Protein AF-A0A0S7X5Y7-F1 (afdb_monomer_lite)

Foldseek 3Di:
DVVVVLVVLLLLVCVVPPDPVPPVPDPPDDVVVVVVVVVSVVVSVVVLVPDDPVSVVVSVVVNVVLVPDDPVVNVVVVVVVVVLVPDDPVVNVVVVVVVVVLVPDDPVVNVVVVVVVVVLVPDDPVVSVVVVVLVVLLCVLCVVLVVCLVVDDPPDPVNVVSVVVSVLLSVLSVPDDPVVSVVLVPDDSVVSVVVSVVSSVVDVVVPPDPVDDPDPDDPDDDDDDDDDDDDDDDDDDDDDDDDDDDDDDDDDDDDD

Secondary structure (DSSP, 8-state):
-HHHHHHHHHHHHHTTSS--------SSS-HHHHHHHHHHHHHHHHHHHTS-HHHHHHHHHHHHHHHTS-HHHHHHHHHHHHHHHHS-HHHHHHHHHHHHHHHHS-HHHHHHHHHHHHHHHHS-HHHHHHHHHHHHHHHHHTHHHHHHGGGSPTT-HHHHHHHHHHHHHHHHHHHS-HHHHHHHHHS-HHHHHHHHHHHHHHHHHT-S-TT-------S---PPPPP-----PPP-PPPPPP--------------

pLDDT: mean 73.69, std 23.03, range [30.72, 96.81]

Structure (mmCIF, N/CA/C/O backbone):
data_AF-A0A0S7X5Y7-F1
#
_entry.id   AF-A0A0S7X5Y7-F1
#
loop_
_atom_site.group_PDB
_atom_site.id
_atom_site.type_symbol
_atom_site.label_atom_id
_atom_site.label_alt_id
_atom_site.label_comp_id
_atom_site.label_asym_id
_atom_site.label_entity_id
_atom_site.label_seq_id
_atom_site.pdbx_PDB_ins_code
_atom_site.Cartn_x
_atom_site.Cartn_y
_atom_site.Cartn_z
_atom_site.occupancy
_atom_site.B_iso_or_equiv
_atom_site.auth_seq_id
_atom_site.auth_comp_id
_atom_site.auth_asym_id
_atom_site.auth_atom_id
_atom_site.pdbx_PDB_model_num
ATOM 1 N N . MET A 1 1 ? 16.524 2.322 -7.427 1.00 39.03 1 MET A N 1
ATOM 2 C CA . MET A 1 1 ? 16.778 3.127 -8.652 1.00 39.03 1 MET A CA 1
ATOM 3 C C . MET A 1 1 ? 17.439 2.341 -9.793 1.00 39.03 1 MET A C 1
ATOM 5 O O . MET A 1 1 ? 17.095 2.590 -10.942 1.00 39.03 1 MET A O 1
ATOM 9 N N . ARG A 1 2 ? 18.296 1.348 -9.504 1.00 37.34 2 ARG A N 1
ATOM 10 C CA . ARG A 1 2 ? 19.067 0.566 -10.495 1.00 37.34 2 ARG A CA 1
ATOM 11 C C . ARG A 1 2 ? 18.218 -0.117 -11.589 1.00 37.34 2 ARG A C 1
ATOM 13 O O . ARG A 1 2 ? 18.548 -0.020 -12.763 1.00 37.34 2 ARG A O 1
ATOM 20 N N . ASP A 1 3 ? 17.050 -0.673 -11.254 1.00 39.47 3 ASP A N 1
ATOM 21 C CA . ASP A 1 3 ? 16.179 -1.321 -12.255 1.00 39.47 3 ASP A CA 1
ATOM 22 C C . ASP A 1 3 ? 15.454 -0.379 -13.217 1.00 39.47 3 ASP A C 1
ATOM 24 O O . ASP A 1 3 ? 15.104 -0.793 -14.321 1.00 39.47 3 ASP A O 1
ATOM 28 N N . LEU A 1 4 ? 15.187 0.867 -12.806 1.00 41.12 4 LEU A N 1
ATOM 29 C CA . LEU A 1 4 ? 14.531 1.842 -13.679 1.00 41.12 4 LEU A CA 1
ATOM 30 C C . LEU A 1 4 ? 15.526 2.383 -14.708 1.00 41.12 4 LEU A C 1
ATOM 32 O O . LEU A 1 4 ? 15.164 2.494 -15.870 1.00 41.12 4 LEU A O 1
ATOM 36 N N . VAL A 1 5 ? 16.776 2.616 -14.291 1.00 41.78 5 VAL A N 1
ATOM 37 C CA . VAL A 1 5 ? 17.886 2.996 -15.178 1.00 41.78 5 VAL A CA 1
ATOM 38 C C . VAL A 1 5 ? 18.144 1.897 -16.211 1.00 41.78 5 VAL A C 1
ATOM 40 O O . VAL A 1 5 ? 18.256 2.189 -17.398 1.00 41.78 5 VAL A O 1
ATOM 43 N N . LEU A 1 6 ? 18.122 0.625 -15.795 1.00 44.94 6 LEU A N 1
ATOM 44 C CA . LEU A 1 6 ? 18.256 -0.514 -16.709 1.00 44.94 6 LEU A CA 1
ATOM 45 C C . LEU A 1 6 ? 17.044 -0.685 -17.637 1.00 44.94 6 LEU A C 1
ATOM 47 O O . LEU A 1 6 ? 17.219 -1.057 -18.788 1.00 44.94 6 LEU A O 1
ATOM 51 N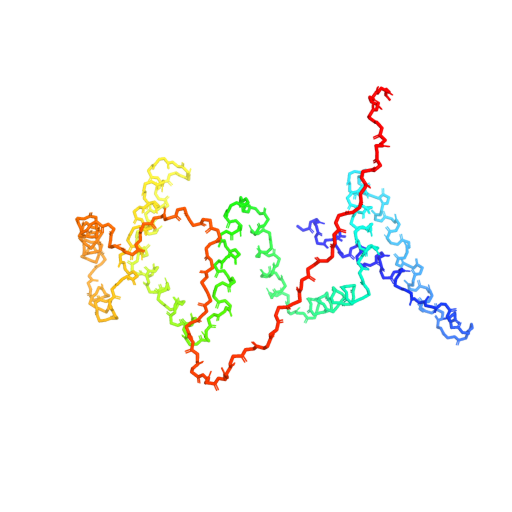 N . ALA A 1 7 ? 15.819 -0.393 -17.187 1.00 44.06 7 ALA A N 1
ATOM 52 C CA . ALA A 1 7 ? 14.633 -0.416 -18.050 1.00 44.06 7 ALA A CA 1
ATOM 53 C C . ALA A 1 7 ? 14.614 0.753 -19.052 1.00 44.06 7 ALA A C 1
ATOM 55 O O . ALA A 1 7 ? 14.208 0.569 -20.196 1.00 44.06 7 ALA A O 1
ATOM 56 N N . THR A 1 8 ? 15.089 1.941 -18.661 1.00 49.78 8 THR A N 1
ATOM 57 C CA . THR A 1 8 ? 15.266 3.068 -19.585 1.00 49.78 8 THR A CA 1
ATOM 58 C C . THR A 1 8 ? 16.416 2.843 -20.554 1.00 49.78 8 THR A C 1
ATOM 60 O O . THR A 1 8 ? 16.272 3.192 -21.717 1.00 49.78 8 THR A O 1
ATOM 63 N N . ALA A 1 9 ? 17.516 2.227 -20.113 1.00 49.47 9 ALA A N 1
ATOM 64 C CA . ALA A 1 9 ? 18.617 1.836 -20.985 1.00 49.47 9 ALA A CA 1
ATOM 65 C C . ALA A 1 9 ? 18.153 0.771 -21.983 1.00 49.47 9 ALA A C 1
ATOM 67 O O . ALA A 1 9 ? 18.387 0.931 -23.169 1.00 49.47 9 ALA A O 1
ATOM 68 N N . LEU A 1 10 ? 17.392 -0.238 -21.542 1.00 54.31 10 LEU A N 1
ATOM 69 C CA . LEU A 1 10 ? 16.816 -1.250 -22.425 1.00 54.31 10 LEU A CA 1
ATOM 70 C C . LEU A 1 10 ? 15.875 -0.625 -23.462 1.00 54.31 10 LEU A C 1
ATOM 72 O O . LEU A 1 10 ? 16.040 -0.889 -24.637 1.00 54.31 10 LEU A O 1
ATOM 76 N N . ILE A 1 11 ? 14.934 0.244 -23.068 1.00 56.28 11 ILE A N 1
ATOM 77 C CA . ILE A 1 11 ? 14.028 0.913 -24.022 1.00 56.28 11 ILE A CA 1
ATOM 78 C C . ILE A 1 11 ? 14.814 1.817 -24.984 1.00 56.28 11 ILE A C 1
ATOM 80 O O . ILE A 1 11 ? 14.525 1.812 -26.173 1.00 56.28 11 ILE A O 1
ATOM 84 N N . SER A 1 12 ? 15.823 2.554 -24.514 1.00 54.62 12 SER A N 1
ATOM 85 C CA . SER A 1 12 ? 16.682 3.376 -25.380 1.00 54.62 12 SER A CA 1
ATOM 86 C C . SER A 1 12 ? 17.538 2.539 -26.341 1.00 54.62 12 SER A C 1
ATOM 88 O O . SER A 1 12 ? 17.703 2.933 -27.489 1.00 54.62 12 SER A O 1
ATOM 90 N N . ILE A 1 13 ? 18.038 1.381 -25.899 1.00 55.19 13 ILE A N 1
ATOM 91 C CA . ILE A 1 13 ? 18.786 0.408 -26.713 1.00 55.19 13 ILE A CA 1
ATOM 92 C C . ILE A 1 13 ? 17.848 -0.319 -27.697 1.00 55.19 13 ILE A C 1
ATOM 94 O O . ILE A 1 13 ? 18.236 -0.611 -28.817 1.00 55.19 13 ILE A O 1
ATOM 98 N N . LEU A 1 14 ? 16.589 -0.558 -27.326 1.00 55.53 14 LEU A N 1
ATOM 99 C CA . LEU A 1 14 ? 15.575 -1.255 -28.129 1.00 55.53 14 LEU A CA 1
ATOM 100 C C . LEU A 1 14 ? 14.815 -0.362 -29.115 1.00 55.53 14 LEU A C 1
ATOM 102 O O . LEU A 1 14 ? 14.180 -0.863 -30.041 1.00 55.53 14 LEU A O 1
ATOM 106 N N . MET A 1 15 ? 14.849 0.960 -28.936 1.00 52.25 15 MET A N 1
ATOM 107 C CA . MET A 1 15 ? 14.370 1.906 -29.949 1.00 52.25 15 MET A CA 1
ATOM 108 C C . MET A 1 15 ? 15.279 1.937 -31.190 1.00 52.25 15 MET A C 1
ATOM 110 O O . MET A 1 15 ? 14.870 2.507 -32.191 1.00 52.25 15 MET A O 1
ATOM 114 N N . LEU A 1 16 ? 16.457 1.296 -31.153 1.00 51.62 16 LEU A N 1
ATOM 115 C CA . LEU A 1 16 ? 17.302 1.056 -32.331 1.00 51.62 16 LEU A CA 1
ATOM 116 C C . LEU A 1 16 ? 16.837 -0.143 -33.183 1.00 51.62 16 LEU A C 1
ATOM 118 O O . LEU A 1 16 ? 17.315 -0.294 -34.297 1.00 51.62 16 LEU A O 1
ATOM 122 N N . THR A 1 17 ? 15.920 -0.992 -32.695 1.00 43.34 17 THR A N 1
ATOM 123 C CA . THR A 1 17 ? 15.469 -2.212 -33.407 1.00 43.34 17 THR A CA 1
ATOM 124 C C . THR A 1 17 ? 13.958 -2.293 -33.624 1.00 43.34 17 THR A C 1
ATOM 126 O O . THR A 1 17 ? 13.439 -3.313 -34.074 1.00 43.34 17 THR A O 1
ATOM 129 N N . GLY A 1 18 ? 13.217 -1.219 -33.331 1.00 41.22 18 GLY A N 1
ATOM 130 C CA . GLY A 1 18 ? 11.921 -1.026 -33.971 1.00 41.22 18 GLY A CA 1
ATOM 131 C C . GLY A 1 18 ? 12.194 -0.661 -35.414 1.00 41.22 18 GLY A C 1
ATOM 132 O O . GLY A 1 18 ? 12.831 0.363 -35.616 1.00 41.22 18 GLY A O 1
ATOM 133 N N . SER A 1 19 ? 11.758 -1.500 -36.348 1.00 42.53 19 SER A N 1
ATOM 134 C CA . SER A 1 19 ? 11.842 -1.318 -37.793 1.00 42.53 19 SER A CA 1
ATOM 135 C C . SER A 1 19 ? 11.534 0.129 -38.186 1.00 42.53 19 SER A C 1
ATOM 137 O O . SER A 1 19 ? 10.401 0.504 -38.464 1.00 42.53 19 SER A O 1
ATOM 139 N N . VAL A 1 20 ? 12.584 0.946 -38.226 1.00 37.69 20 VAL A N 1
ATOM 140 C CA . VAL A 1 20 ? 12.814 1.797 -39.374 1.00 37.69 20 VAL A CA 1
ATOM 141 C C . VAL A 1 20 ? 13.038 0.770 -40.470 1.00 37.69 20 VAL A C 1
ATOM 143 O O . VAL A 1 20 ? 14.121 0.202 -40.590 1.00 37.69 20 VAL A O 1
ATOM 146 N N . GLN A 1 21 ? 11.959 0.415 -41.178 1.00 32.16 21 GLN A N 1
ATOM 147 C CA . GLN A 1 21 ? 12.117 0.035 -42.571 1.00 32.16 21 GLN A CA 1
ATOM 148 C C . GLN A 1 21 ? 13.059 1.103 -43.114 1.00 32.16 21 GLN A C 1
ATOM 150 O O . GLN A 1 21 ? 12.757 2.289 -42.981 1.00 32.16 21 GLN A O 1
ATOM 155 N N . ALA A 1 22 ? 14.260 0.694 -43.503 1.00 37.12 22 ALA A N 1
ATOM 156 C CA . ALA A 1 22 ? 15.286 1.596 -43.970 1.00 37.12 22 ALA A CA 1
ATOM 157 C C . ALA A 1 22 ? 14.863 2.147 -45.337 1.00 37.12 22 ALA A C 1
ATOM 159 O O . ALA A 1 22 ? 15.483 1.848 -46.345 1.00 37.12 22 ALA A O 1
ATOM 160 N N . ASP A 1 23 ? 13.834 2.990 -45.354 1.00 34.22 23 ASP A N 1
ATOM 161 C CA . ASP A 1 23 ? 13.973 4.266 -46.025 1.00 34.22 23 ASP A CA 1
ATOM 162 C C . ASP A 1 23 ? 15.065 4.993 -45.244 1.00 34.22 23 ASP A C 1
ATOM 164 O O . ASP A 1 23 ? 14.824 5.692 -44.256 1.00 34.22 23 ASP A O 1
ATOM 168 N N . LEU A 1 24 ? 16.317 4.724 -45.628 1.00 38.62 24 LEU A N 1
ATOM 169 C CA . LEU A 1 24 ? 17.382 5.684 -45.403 1.00 38.62 24 LEU A CA 1
ATOM 170 C C . LEU A 1 24 ? 16.809 7.005 -45.923 1.00 38.62 24 LEU A C 1
ATOM 172 O O . LEU A 1 24 ? 16.476 7.054 -47.111 1.00 38.62 24 LEU A O 1
ATOM 176 N N . PRO A 1 25 ? 16.613 8.038 -45.078 1.00 39.16 25 PRO A N 1
ATOM 177 C CA . PRO A 1 25 ? 16.275 9.338 -45.614 1.00 39.16 25 PRO A CA 1
ATOM 178 C C . PRO A 1 25 ? 17.340 9.627 -46.661 1.00 39.16 25 PRO A C 1
ATOM 180 O O . PRO A 1 25 ? 18.539 9.468 -46.397 1.00 39.16 25 PRO A O 1
ATOM 183 N N . ASN A 1 26 ? 16.874 9.939 -47.870 1.00 39.88 26 ASN A N 1
ATOM 184 C CA . ASN A 1 26 ? 17.711 10.449 -48.938 1.00 39.88 26 ASN A CA 1
ATOM 185 C C . ASN A 1 26 ? 18.708 11.424 -48.296 1.00 39.88 26 ASN A C 1
ATOM 187 O O . ASN A 1 26 ? 18.304 12.183 -47.415 1.00 39.88 26 ASN A O 1
ATOM 191 N N . ALA A 1 27 ? 19.993 11.318 -48.635 1.00 46.81 27 ALA A N 1
ATOM 192 C CA . ALA A 1 27 ? 21.129 11.865 -47.883 1.00 46.81 27 ALA A CA 1
ATOM 193 C C . ALA A 1 27 ? 21.204 13.414 -47.808 1.00 46.81 27 ALA A C 1
ATOM 195 O O . ALA A 1 27 ? 22.284 13.994 -47.728 1.00 46.81 27 ALA A O 1
ATOM 196 N N . SER A 1 28 ? 20.068 14.098 -47.793 1.00 53.12 28 SER A N 1
ATOM 197 C CA . SER A 1 28 ? 19.880 15.531 -47.661 1.00 53.12 28 SER A CA 1
ATOM 198 C C . SER A 1 28 ? 18.801 15.835 -46.605 1.00 53.12 28 SER A C 1
ATOM 200 O O . SER A 1 28 ? 17.613 15.907 -46.906 1.00 53.12 28 SER A O 1
ATOM 202 N N . GLY A 1 29 ? 19.257 16.054 -45.363 1.00 54.19 29 GLY A N 1
ATOM 203 C CA . GLY A 1 29 ? 18.465 16.502 -44.201 1.00 54.19 29 GLY A CA 1
ATOM 204 C C . GLY A 1 29 ? 18.192 15.352 -43.226 1.00 54.19 29 GLY A C 1
ATOM 205 O O . GLY A 1 29 ? 17.332 14.524 -43.466 1.00 54.19 29 GLY A O 1
ATOM 206 N N . ASP A 1 30 ? 18.927 15.125 -42.137 1.00 56.03 30 ASP A N 1
ATOM 207 C CA . ASP A 1 30 ? 19.432 16.082 -41.160 1.00 56.03 30 ASP A CA 1
ATOM 208 C C . ASP A 1 30 ? 20.726 15.526 -40.532 1.00 56.03 30 ASP A C 1
ATOM 210 O O . ASP A 1 30 ? 20.694 14.562 -39.759 1.00 56.03 30 ASP A O 1
ATOM 214 N N . ALA A 1 31 ? 21.889 16.120 -40.831 1.00 67.31 31 ALA A N 1
ATOM 215 C CA . ALA A 1 31 ? 23.178 15.701 -40.252 1.00 67.31 31 ALA A CA 1
ATOM 216 C C . ALA A 1 31 ? 23.139 15.657 -38.708 1.00 67.31 31 ALA A C 1
ATOM 218 O O . ALA A 1 31 ? 23.710 14.768 -38.074 1.00 67.31 31 ALA A O 1
ATOM 219 N N . THR A 1 32 ? 22.344 16.546 -38.115 1.00 70.88 32 THR A N 1
ATOM 220 C CA . THR A 1 32 ? 22.090 16.645 -36.676 1.00 70.88 32 THR A CA 1
ATOM 221 C C . THR A 1 32 ? 21.374 15.417 -36.098 1.00 70.88 32 THR A C 1
ATOM 223 O O . THR A 1 32 ? 21.658 15.018 -34.968 1.00 70.88 32 THR A O 1
ATOM 226 N N . ALA A 1 33 ? 20.476 14.763 -36.842 1.00 70.19 33 ALA A N 1
ATOM 227 C CA . ALA A 1 33 ? 19.793 13.549 -36.388 1.00 70.19 33 ALA A CA 1
ATOM 228 C C . ALA A 1 33 ? 20.738 12.335 -36.390 1.00 70.19 33 ALA A C 1
ATOM 230 O O . ALA A 1 33 ? 20.736 11.533 -35.447 1.00 70.19 33 ALA A O 1
ATOM 231 N N . ALA A 1 34 ? 21.591 12.227 -37.414 1.00 75.00 34 ALA A N 1
ATOM 232 C CA . ALA A 1 34 ? 22.622 11.195 -37.502 1.00 75.00 34 ALA A CA 1
ATOM 233 C C . ALA A 1 34 ? 23.676 11.349 -36.391 1.00 75.00 34 ALA A C 1
ATOM 235 O O . ALA A 1 34 ? 24.071 10.365 -35.757 1.00 75.00 34 ALA A O 1
ATOM 236 N N . GLU A 1 35 ? 24.088 12.582 -36.093 1.00 76.38 35 GLU A N 1
ATOM 237 C CA . GLU A 1 35 ? 24.988 12.897 -34.980 1.00 76.38 35 GLU A CA 1
ATOM 238 C C . GLU A 1 35 ? 24.378 12.544 -33.620 1.00 76.38 35 GLU A C 1
ATOM 240 O O . GLU A 1 35 ? 25.012 11.842 -32.828 1.00 76.38 35 GLU A O 1
ATOM 245 N N . GLN A 1 36 ? 23.116 12.912 -33.372 1.00 75.94 36 GLN A N 1
ATOM 246 C CA . GLN A 1 36 ? 22.407 12.543 -32.141 1.00 75.94 36 GLN A CA 1
ATOM 247 C C . GLN A 1 36 ? 22.292 11.023 -31.962 1.00 75.94 36 GLN A C 1
ATOM 249 O O . GLN A 1 36 ? 22.381 10.510 -30.841 1.00 75.94 36 GLN A O 1
ATOM 254 N N . MET A 1 37 ? 22.090 10.274 -33.050 1.00 71.62 37 MET A N 1
ATOM 255 C CA . MET A 1 37 ? 22.056 8.812 -33.004 1.00 71.62 37 MET A CA 1
ATOM 256 C C . MET A 1 37 ? 23.430 8.234 -32.638 1.00 71.62 37 MET A C 1
ATOM 258 O O . MET A 1 37 ? 23.517 7.378 -31.752 1.00 71.62 37 MET A O 1
ATOM 262 N N . ARG A 1 38 ? 24.506 8.736 -33.261 1.00 77.00 38 ARG A N 1
ATOM 263 C CA . ARG A 1 38 ? 25.893 8.336 -32.963 1.00 77.00 38 ARG A CA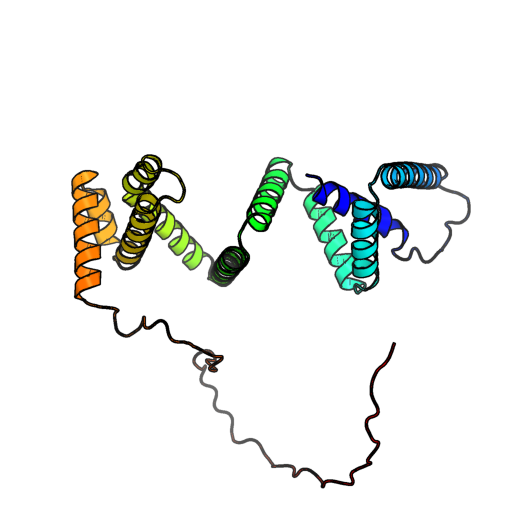 1
ATOM 264 C C . ARG A 1 38 ? 26.269 8.639 -31.514 1.00 77.00 38 ARG A C 1
ATOM 266 O O . ARG A 1 38 ? 26.866 7.791 -30.851 1.00 77.00 38 ARG A O 1
ATOM 273 N N . GLU A 1 39 ? 25.881 9.801 -30.995 1.00 80.56 39 GLU A N 1
ATOM 274 C CA . GLU A 1 39 ? 26.137 10.184 -29.605 1.00 80.56 39 GLU A CA 1
ATOM 275 C C . GLU A 1 39 ? 25.420 9.246 -28.619 1.00 80.56 39 GLU A C 1
ATOM 277 O O . GLU A 1 39 ? 26.023 8.738 -27.669 1.00 80.56 39 GLU A O 1
ATOM 282 N N . ARG A 1 40 ? 24.142 8.932 -28.875 1.00 74.06 40 ARG A N 1
ATOM 283 C CA . ARG A 1 40 ? 23.377 7.969 -28.064 1.00 74.06 40 ARG A CA 1
ATOM 284 C C . ARG A 1 40 ? 23.994 6.576 -28.099 1.00 74.06 40 ARG A C 1
ATOM 286 O O . ARG A 1 40 ? 24.038 5.913 -27.063 1.00 74.06 40 ARG A O 1
ATOM 293 N N . TYR A 1 41 ? 24.474 6.139 -29.261 1.00 74.75 41 TYR A N 1
ATOM 294 C CA . TYR A 1 41 ? 25.150 4.854 -29.409 1.00 74.75 41 TYR A CA 1
ATOM 295 C C . TYR A 1 41 ? 26.439 4.796 -28.581 1.00 74.75 41 TYR A C 1
ATOM 297 O O . TYR A 1 41 ? 26.600 3.875 -27.780 1.00 74.75 41 TYR A O 1
ATOM 305 N N . ARG A 1 42 ? 27.305 5.815 -28.688 1.00 80.38 42 ARG A N 1
ATOM 306 C CA . ARG A 1 42 ? 28.535 5.923 -27.881 1.00 80.38 42 ARG A CA 1
ATOM 307 C C . ARG A 1 42 ? 28.230 5.873 -26.385 1.00 80.38 42 ARG A C 1
ATOM 309 O O . ARG A 1 42 ? 28.785 5.041 -25.672 1.00 80.38 42 ARG A O 1
ATOM 316 N N . ARG A 1 43 ? 27.259 6.671 -25.929 1.00 79.38 43 ARG A N 1
ATOM 317 C CA . ARG A 1 43 ? 26.826 6.701 -24.524 1.00 79.38 43 ARG A CA 1
ATOM 318 C C . ARG A 1 43 ? 26.315 5.340 -24.041 1.00 79.38 43 ARG A C 1
ATOM 320 O O . ARG A 1 43 ? 26.652 4.905 -22.943 1.00 79.38 43 ARG A O 1
ATOM 327 N N . ASN A 1 44 ? 25.512 4.646 -24.847 1.00 76.31 44 ASN A N 1
ATOM 328 C CA . ASN A 1 44 ? 24.998 3.321 -24.496 1.00 76.31 44 ASN A CA 1
ATOM 329 C C . ASN A 1 44 ? 26.112 2.265 -24.438 1.00 76.31 44 ASN A C 1
ATOM 331 O O . ASN A 1 44 ? 26.093 1.416 -23.546 1.00 76.31 44 ASN A O 1
ATOM 335 N N . LEU A 1 45 ? 27.087 2.330 -25.348 1.00 80.06 45 LEU A N 1
ATOM 336 C CA . LEU A 1 45 ? 28.239 1.429 -25.365 1.00 80.06 45 LEU A CA 1
ATOM 337 C C . LEU A 1 45 ? 29.137 1.635 -24.138 1.00 80.06 45 LEU A C 1
ATOM 339 O O . LEU A 1 45 ? 29.579 0.666 -23.523 1.00 80.06 45 LEU A O 1
ATOM 343 N N . GLU A 1 46 ? 29.370 2.884 -23.738 1.00 83.75 46 GLU A N 1
ATOM 344 C CA . GLU A 1 46 ? 30.089 3.199 -22.501 1.00 83.75 46 GLU A CA 1
ATOM 345 C C . GLU A 1 46 ? 29.359 2.674 -21.263 1.00 83.75 46 GLU A C 1
ATOM 347 O O . GLU A 1 46 ? 29.983 2.092 -20.376 1.00 83.75 46 GLU A O 1
ATOM 352 N N . LEU A 1 47 ? 28.033 2.837 -21.206 1.00 79.69 47 LEU A N 1
ATOM 353 C CA . LEU A 1 47 ? 27.218 2.287 -20.123 1.00 79.69 47 LEU A CA 1
ATOM 354 C C . LEU A 1 47 ? 27.304 0.760 -20.081 1.00 79.69 47 LEU A C 1
ATOM 356 O O . LEU A 1 47 ? 27.439 0.203 -18.998 1.00 79.69 47 LEU A O 1
ATOM 360 N N . TRP A 1 48 ? 27.264 0.092 -21.235 1.00 78.81 48 TRP A N 1
ATOM 361 C CA . TRP A 1 48 ? 27.418 -1.358 -21.338 1.00 78.81 48 TRP A CA 1
ATOM 362 C C . TRP A 1 48 ? 28.785 -1.834 -20.837 1.00 78.81 48 TRP A C 1
ATOM 364 O O . TRP A 1 48 ? 28.859 -2.763 -20.034 1.00 78.81 48 TRP A O 1
ATOM 374 N N . ARG A 1 49 ? 29.867 -1.162 -21.249 1.00 84.25 49 ARG A N 1
ATOM 375 C CA . ARG A 1 49 ? 31.235 -1.472 -20.802 1.00 84.25 49 ARG A CA 1
ATOM 376 C C . ARG A 1 49 ? 31.414 -1.316 -19.291 1.00 84.25 49 ARG A C 1
ATOM 378 O O . ARG A 1 49 ? 32.183 -2.058 -18.697 1.00 84.25 49 ARG A O 1
ATOM 385 N N . LYS A 1 50 ? 30.691 -0.380 -18.669 1.00 89.06 50 LYS A N 1
ATOM 386 C CA . LYS A 1 50 ? 30.702 -0.151 -17.214 1.00 89.06 50 LYS A CA 1
ATOM 387 C C . LYS A 1 50 ? 29.806 -1.122 -16.424 1.00 89.06 50 LYS A C 1
ATOM 389 O O . LYS A 1 50 ? 29.825 -1.080 -15.196 1.00 89.06 50 LYS A O 1
ATOM 394 N N . MET A 1 51 ? 28.995 -1.957 -17.081 1.00 86.31 51 MET A N 1
ATOM 395 C CA . MET A 1 51 ? 28.126 -2.931 -16.407 1.00 86.31 51 MET A CA 1
ATOM 396 C C . MET A 1 51 ? 28.891 -4.196 -16.010 1.00 86.31 51 MET A C 1
ATOM 398 O O . MET A 1 51 ? 29.708 -4.696 -16.779 1.00 86.31 51 MET A O 1
ATOM 402 N N . THR A 1 52 ? 28.552 -4.769 -14.851 1.00 91.19 52 THR A N 1
ATOM 403 C CA . THR A 1 52 ? 29.072 -6.084 -14.433 1.00 91.19 52 THR A CA 1
ATOM 404 C C . THR A 1 52 ? 28.539 -7.205 -15.341 1.00 91.19 52 THR A C 1
ATOM 406 O O . THR A 1 52 ? 27.475 -7.033 -15.954 1.00 91.19 52 THR A O 1
ATOM 409 N N . PRO A 1 53 ? 29.200 -8.376 -15.407 1.00 89.94 53 PRO A N 1
ATOM 410 C CA . PRO A 1 53 ? 28.724 -9.513 -16.200 1.00 89.94 53 PRO A CA 1
ATOM 411 C C . PRO A 1 53 ? 27.263 -9.898 -15.911 1.00 89.94 53 PRO A C 1
ATOM 413 O O . PRO A 1 53 ? 26.480 -10.127 -16.834 1.00 89.94 53 PRO A O 1
ATOM 416 N N . GLU A 1 54 ? 26.830 -9.859 -14.649 1.00 86.88 54 GLU A N 1
ATOM 417 C CA . GLU A 1 54 ? 25.451 -10.172 -14.245 1.00 86.88 54 GLU A CA 1
ATOM 418 C C . GLU A 1 54 ? 24.464 -9.090 -14.704 1.00 86.88 54 GLU A C 1
ATOM 420 O O . GLU A 1 54 ? 23.295 -9.358 -14.988 1.00 86.88 54 GLU A O 1
ATOM 425 N N . GLN A 1 55 ? 24.891 -7.826 -14.743 1.00 82.38 55 GLN A N 1
ATOM 426 C CA . GLN A 1 55 ? 24.070 -6.734 -15.270 1.00 82.38 55 GLN A CA 1
ATOM 427 C C . GLN A 1 55 ? 23.905 -6.848 -16.786 1.00 82.38 55 GLN A C 1
ATOM 429 O O . GLN A 1 55 ? 22.781 -6.712 -17.276 1.00 82.38 55 GLN A O 1
ATOM 434 N N . GLN A 1 56 ? 24.987 -7.157 -17.502 1.00 83.69 56 GLN A N 1
ATOM 435 C CA . GLN A 1 56 ? 24.958 -7.428 -18.937 1.00 83.69 56 GLN A CA 1
ATOM 436 C C . GLN A 1 56 ? 24.049 -8.619 -19.258 1.00 83.69 56 GLN A C 1
ATOM 438 O O . GLN A 1 56 ? 23.202 -8.522 -20.147 1.00 83.69 56 GLN A O 1
ATOM 443 N N . GLN A 1 57 ? 24.146 -9.705 -18.485 1.00 87.12 57 GLN A N 1
ATOM 444 C CA . GLN A 1 57 ? 23.302 -10.887 -18.650 1.00 87.12 57 GLN A CA 1
ATOM 445 C C . GLN A 1 57 ? 21.816 -10.569 -18.444 1.00 87.12 57 GLN A C 1
ATOM 447 O O . GLN A 1 57 ? 20.993 -10.847 -19.317 1.00 87.12 57 GLN A O 1
ATOM 452 N N . ARG A 1 58 ? 21.464 -9.869 -17.357 1.00 83.06 58 ARG A N 1
ATOM 453 C CA . ARG A 1 58 ? 20.081 -9.414 -17.121 1.00 83.06 58 ARG A CA 1
ATOM 454 C C . ARG A 1 58 ? 19.554 -8.521 -18.243 1.00 83.06 58 ARG A C 1
ATOM 456 O O . ARG A 1 58 ? 18.352 -8.527 -18.521 1.00 83.06 58 ARG A O 1
ATOM 463 N N . LEU A 1 59 ? 20.416 -7.714 -18.861 1.00 81.38 59 LEU A N 1
ATOM 464 C CA . LEU A 1 59 ? 20.035 -6.863 -19.984 1.00 81.38 59 LEU A CA 1
ATOM 465 C C . LEU A 1 59 ? 19.796 -7.692 -21.256 1.00 81.38 59 LEU A C 1
ATOM 467 O O . LEU A 1 59 ? 18.788 -7.458 -21.922 1.00 81.38 59 LEU A O 1
ATOM 471 N N . ARG A 1 60 ? 20.638 -8.697 -21.543 1.00 83.62 60 ARG A N 1
ATOM 472 C CA . ARG A 1 60 ? 20.431 -9.658 -22.645 1.00 83.62 60 ARG A CA 1
ATOM 473 C C . ARG A 1 60 ? 19.104 -10.403 -22.509 1.00 83.62 60 ARG A C 1
ATOM 475 O O . ARG A 1 60 ? 18.294 -10.370 -23.428 1.00 83.62 60 ARG A O 1
ATOM 482 N N . GLU A 1 61 ? 18.805 -10.957 -21.338 1.00 86.06 61 GLU A N 1
ATOM 483 C CA . GLU A 1 61 ? 17.536 -11.660 -21.082 1.00 86.06 61 GLU A CA 1
ATOM 484 C C . GLU A 1 61 ? 16.307 -10.754 -21.247 1.00 86.06 61 GLU A C 1
ATOM 486 O O . GLU A 1 61 ? 15.243 -11.163 -21.722 1.00 86.06 61 GLU A O 1
ATOM 491 N N . ARG A 1 62 ? 16.409 -9.492 -20.815 1.00 82.31 62 ARG A N 1
ATOM 492 C CA . ARG A 1 62 ? 15.344 -8.499 -21.020 1.00 82.31 62 ARG A CA 1
ATOM 493 C C . ARG A 1 62 ? 15.195 -8.148 -22.503 1.00 82.31 62 ARG A C 1
ATOM 495 O O . ARG A 1 62 ? 14.065 -7.993 -22.962 1.00 82.31 62 ARG A O 1
ATOM 502 N N . HIS A 1 63 ? 16.303 -8.041 -23.234 1.00 82.25 63 HIS A N 1
ATOM 503 C CA . HIS A 1 63 ? 16.319 -7.775 -24.670 1.00 82.25 63 HIS A CA 1
ATOM 504 C C . HIS A 1 63 ? 15.668 -8.920 -25.449 1.00 82.25 63 HIS A C 1
ATOM 506 O O . HIS A 1 63 ? 14.798 -8.681 -26.282 1.00 82.25 63 HIS A O 1
ATOM 512 N N . GLU A 1 64 ? 16.007 -10.169 -25.133 1.00 85.06 64 GLU A N 1
ATOM 513 C CA . GLU A 1 64 ? 15.389 -11.337 -25.758 1.00 85.06 64 GLU A CA 1
ATOM 514 C C . GLU A 1 64 ? 13.885 -11.401 -25.510 1.00 85.06 64 GLU A C 1
ATOM 516 O O . GLU A 1 64 ? 13.117 -11.612 -26.451 1.00 85.06 64 GLU A O 1
ATOM 521 N N . ARG A 1 65 ? 13.447 -11.165 -24.265 1.00 84.00 65 ARG A N 1
ATOM 522 C CA . ARG A 1 65 ? 12.017 -11.078 -23.941 1.00 84.00 65 ARG A CA 1
ATOM 523 C C . ARG A 1 65 ? 11.324 -9.989 -24.741 1.00 84.00 65 ARG A C 1
ATOM 525 O O . ARG A 1 65 ? 10.249 -10.234 -25.266 1.00 84.00 65 ARG A O 1
ATOM 532 N N . TRP A 1 66 ? 11.940 -8.816 -24.863 1.00 81.69 66 TRP A N 1
ATOM 533 C CA . TRP A 1 66 ? 11.394 -7.740 -25.681 1.00 81.69 66 TRP A CA 1
ATOM 534 C C . TRP A 1 66 ? 11.307 -8.111 -27.160 1.00 81.69 66 TRP A C 1
ATOM 536 O O . TRP A 1 66 ? 10.292 -7.840 -27.795 1.00 81.69 66 TRP A O 1
ATOM 546 N N . ARG A 1 67 ? 12.351 -8.733 -27.721 1.00 84.38 67 ARG A N 1
ATOM 547 C CA . ARG A 1 67 ? 12.373 -9.159 -29.126 1.00 84.38 67 ARG A CA 1
ATOM 548 C C . ARG A 1 67 ? 11.187 -10.075 -29.435 1.00 84.38 67 ARG A C 1
ATOM 550 O O . ARG A 1 67 ? 10.554 -9.873 -30.468 1.00 84.38 67 ARG A O 1
ATOM 557 N N . LYS A 1 68 ? 10.860 -10.980 -28.502 1.00 89.88 68 LYS A N 1
ATOM 558 C CA . LYS A 1 68 ? 9.729 -11.923 -28.559 1.00 89.88 68 LYS A CA 1
ATOM 559 C C . LYS A 1 68 ? 8.339 -11.278 -28.403 1.00 89.88 68 LYS A C 1
ATOM 561 O O . LYS A 1 68 ? 7.356 -11.959 -28.659 1.00 89.88 68 LYS A O 1
ATOM 566 N N . LEU A 1 69 ? 8.230 -10.008 -27.994 1.00 86.12 69 LEU A N 1
ATOM 567 C CA . LEU A 1 69 ? 6.936 -9.315 -27.906 1.00 86.12 69 LEU A CA 1
ATOM 568 C C . LEU A 1 69 ? 6.367 -9.000 -29.297 1.00 86.12 69 LEU A C 1
ATOM 570 O O . LEU A 1 69 ? 7.114 -8.643 -30.217 1.00 86.12 69 LEU A O 1
ATOM 574 N N . SER A 1 70 ? 5.041 -9.036 -29.408 1.00 91.06 70 SER A N 1
ATOM 575 C CA . SER A 1 70 ? 4.296 -8.571 -30.587 1.00 91.06 70 SER A CA 1
ATOM 576 C C . SER A 1 70 ? 4.479 -7.065 -30.833 1.00 91.06 70 SER A C 1
ATOM 578 O O . SER A 1 70 ? 4.942 -6.313 -29.963 1.00 91.06 70 SER A O 1
ATOM 580 N N . ALA A 1 71 ? 4.133 -6.598 -32.035 1.00 88.00 71 ALA A N 1
ATOM 581 C CA . ALA A 1 71 ? 4.211 -5.179 -32.380 1.00 88.00 71 ALA A CA 1
ATOM 582 C C . ALA A 1 71 ? 3.283 -4.331 -31.490 1.00 88.00 71 ALA A C 1
ATOM 584 O O . ALA A 1 71 ? 3.686 -3.273 -30.999 1.00 88.00 71 ALA A O 1
ATOM 585 N N . GLU A 1 72 ? 2.087 -4.839 -31.199 1.00 88.62 72 GLU A N 1
ATOM 586 C CA . GLU A 1 72 ? 1.074 -4.215 -30.350 1.00 88.62 72 GLU A CA 1
ATOM 587 C C . GLU A 1 72 ? 1.568 -4.074 -28.905 1.00 88.62 72 GLU A C 1
ATOM 589 O O . GLU A 1 72 ? 1.439 -3.014 -28.286 1.00 88.62 72 GLU A O 1
ATOM 594 N N . GLU A 1 73 ? 2.191 -5.117 -28.352 1.00 82.31 73 GLU A N 1
ATOM 595 C CA . GLU A 1 73 ? 2.765 -5.074 -27.004 1.00 82.31 73 GLU A CA 1
ATOM 596 C C . GLU A 1 73 ? 3.927 -4.085 -26.912 1.00 82.31 73 GLU A C 1
ATOM 598 O O . GLU A 1 73 ? 3.989 -3.283 -25.970 1.00 82.31 73 GLU A O 1
ATOM 603 N N . LYS A 1 74 ? 4.827 -4.097 -27.904 1.00 83.00 74 LYS A N 1
ATOM 604 C CA . LYS A 1 74 ? 5.931 -3.131 -28.001 1.00 83.00 74 LYS A CA 1
ATOM 605 C C . LYS A 1 74 ? 5.383 -1.706 -28.038 1.00 83.00 74 LYS A C 1
ATOM 607 O O . LYS A 1 74 ? 5.855 -0.850 -27.282 1.00 83.00 74 LYS A O 1
ATOM 612 N N . GLN A 1 75 ? 4.357 -1.455 -28.850 1.00 85.25 75 GLN A N 1
ATOM 613 C CA . GLN A 1 75 ? 3.713 -0.149 -28.957 1.00 85.25 75 GLN A CA 1
ATOM 614 C C . GLN A 1 75 ? 3.077 0.288 -27.632 1.00 85.25 75 GLN A C 1
ATOM 616 O O . GLN A 1 75 ? 3.359 1.383 -27.136 1.00 85.25 75 GLN A O 1
ATOM 621 N N . ARG A 1 76 ? 2.320 -0.598 -26.980 1.00 82.50 76 ARG A N 1
ATOM 622 C CA . ARG A 1 76 ? 1.709 -0.332 -25.671 1.00 82.50 76 ARG A CA 1
ATOM 623 C C . ARG A 1 76 ? 2.749 0.031 -24.610 1.00 82.50 76 ARG A C 1
ATOM 625 O O . ARG A 1 76 ? 2.515 0.909 -23.773 1.00 82.50 76 ARG A O 1
ATOM 632 N N . ILE A 1 77 ? 3.906 -0.632 -24.604 1.00 82.44 77 ILE A N 1
ATOM 633 C CA . ILE A 1 77 ? 4.983 -0.309 -23.660 1.00 82.44 77 ILE A CA 1
ATOM 634 C C . ILE A 1 77 ? 5.592 1.063 -23.978 1.00 82.44 77 ILE A C 1
ATOM 636 O O . ILE A 1 77 ? 5.793 1.859 -23.056 1.00 82.44 77 ILE A O 1
ATOM 640 N N . ARG A 1 78 ? 5.821 1.385 -25.259 1.00 81.94 78 ARG A N 1
ATOM 641 C CA . ARG A 1 78 ? 6.310 2.709 -25.684 1.00 81.94 78 ARG A CA 1
ATOM 642 C C . ARG A 1 78 ? 5.361 3.829 -25.259 1.00 81.94 78 ARG A C 1
ATOM 644 O O . ARG A 1 78 ? 5.814 4.848 -24.739 1.00 81.94 78 ARG A O 1
ATOM 651 N N . GLU A 1 79 ? 4.057 3.645 -25.421 1.00 85.00 79 GLU A N 1
ATOM 652 C CA . GLU A 1 79 ? 3.044 4.626 -25.017 1.00 85.00 79 GLU A CA 1
ATOM 653 C C . GLU A 1 79 ? 2.981 4.812 -23.502 1.00 85.00 79 GLU A C 1
ATOM 655 O O . GLU A 1 79 ? 2.985 5.943 -23.010 1.00 85.00 79 GLU A O 1
ATOM 660 N N . ASN A 1 80 ? 3.005 3.716 -22.739 1.00 82.19 80 ASN A N 1
ATOM 661 C CA . ASN A 1 80 ? 3.070 3.783 -21.280 1.00 82.19 80 ASN A CA 1
ATOM 662 C C . ASN A 1 80 ? 4.324 4.523 -20.803 1.00 82.19 80 ASN A C 1
ATOM 664 O O . ASN A 1 80 ? 4.252 5.307 -19.855 1.00 82.19 80 ASN A O 1
ATOM 668 N N . TYR A 1 81 ? 5.456 4.312 -21.475 1.00 82.94 81 TYR A N 1
ATOM 669 C CA . TYR A 1 81 ? 6.698 5.017 -21.185 1.00 82.94 81 TYR A CA 1
ATOM 670 C C . TYR A 1 81 ? 6.612 6.513 -21.511 1.00 82.94 81 TYR A C 1
ATOM 672 O O . TYR A 1 81 ? 6.989 7.337 -20.675 1.00 82.94 81 TYR A O 1
ATOM 680 N N . LYS A 1 82 ? 6.058 6.884 -22.675 1.00 86.00 82 LYS A N 1
ATOM 681 C CA . LYS A 1 82 ? 5.787 8.289 -23.031 1.00 86.00 82 LYS A CA 1
ATOM 682 C C . LYS A 1 82 ? 4.888 8.950 -21.985 1.00 86.00 82 LYS A C 1
ATOM 684 O O . LYS A 1 82 ? 5.212 10.035 -21.505 1.00 86.00 82 LYS A O 1
ATOM 689 N N . ARG A 1 83 ? 3.807 8.277 -21.567 1.00 85.69 83 ARG A N 1
ATOM 690 C CA . ARG A 1 83 ? 2.907 8.767 -20.512 1.00 85.69 83 ARG A CA 1
ATOM 691 C C . ARG A 1 83 ? 3.655 8.958 -19.197 1.00 85.69 83 ARG A C 1
ATOM 693 O O . ARG A 1 83 ? 3.519 10.007 -18.587 1.00 85.69 83 ARG A O 1
ATOM 700 N N . PHE A 1 84 ? 4.469 7.986 -18.783 1.00 85.00 84 PHE A N 1
ATOM 701 C CA . PHE A 1 84 ? 5.273 8.078 -17.562 1.00 85.00 84 PHE A CA 1
ATOM 702 C C . PHE A 1 84 ? 6.264 9.249 -17.596 1.00 85.00 84 PHE A C 1
ATOM 704 O O . PHE A 1 84 ? 6.369 9.969 -16.610 1.00 85.00 84 PHE A O 1
ATOM 711 N N . LYS A 1 85 ? 6.954 9.478 -18.723 1.00 86.00 85 LYS A N 1
ATOM 712 C CA . LYS A 1 85 ? 7.888 10.606 -18.887 1.00 86.00 85 LYS A CA 1
ATOM 713 C C . LYS A 1 85 ? 7.211 11.975 -18.822 1.00 86.00 85 LYS A C 1
ATOM 715 O O . LYS A 1 85 ? 7.825 12.912 -18.335 1.00 86.00 85 LYS A O 1
ATOM 720 N N . ARG A 1 86 ? 5.970 12.079 -19.303 1.00 90.81 86 ARG A N 1
ATOM 721 C CA . ARG A 1 86 ? 5.177 13.321 -19.292 1.00 90.81 86 ARG A CA 1
ATOM 722 C C . ARG A 1 86 ? 4.499 13.609 -17.945 1.00 90.81 86 ARG A C 1
ATOM 724 O O . ARG A 1 86 ? 3.920 14.675 -17.781 1.00 90.81 86 ARG A O 1
ATOM 731 N N . MET A 1 87 ? 4.507 12.668 -16.996 1.00 90.81 87 MET A N 1
ATOM 732 C CA . MET A 1 87 ? 3.928 12.894 -15.667 1.00 90.81 87 MET A CA 1
ATOM 733 C C . MET A 1 87 ? 4.773 13.880 -14.856 1.00 90.81 87 MET A C 1
ATOM 735 O O . MET A 1 87 ? 6.001 13.853 -14.937 1.00 90.81 87 MET A O 1
ATOM 739 N N . LYS A 1 88 ? 4.108 14.667 -13.998 1.00 96.00 88 LYS A N 1
ATOM 740 C CA . LYS A 1 88 ? 4.769 15.485 -12.970 1.00 96.00 88 LYS A CA 1
ATOM 741 C C . LYS A 1 88 ? 5.676 14.625 -12.085 1.00 96.00 88 LYS A C 1
ATOM 743 O O . LYS A 1 88 ? 5.372 13.450 -11.836 1.00 96.00 88 LYS A O 1
ATOM 748 N N . GLU A 1 89 ? 6.773 15.205 -11.611 1.00 91.56 89 GLU A N 1
ATOM 749 C CA . GLU A 1 89 ? 7.810 14.473 -10.883 1.00 91.56 89 GLU A CA 1
ATOM 750 C C . GLU A 1 89 ? 7.262 13.816 -9.610 1.00 91.56 89 GLU A C 1
ATOM 752 O O . GLU A 1 89 ? 7.525 12.639 -9.370 1.00 91.56 89 GLU A O 1
ATOM 757 N N . GLU A 1 90 ? 6.380 14.486 -8.865 1.00 92.19 90 GLU A N 1
ATOM 758 C CA . GLU A 1 90 ? 5.767 13.933 -7.651 1.00 92.19 90 GLU A CA 1
ATOM 759 C C . GLU A 1 90 ? 4.968 12.665 -7.965 1.00 92.19 90 GLU A C 1
ATOM 761 O O . GLU A 1 90 ? 5.030 11.658 -7.251 1.00 92.19 90 GLU A O 1
ATOM 766 N N . ARG A 1 91 ? 4.238 12.674 -9.088 1.00 89.38 91 ARG A N 1
ATOM 767 C CA . ARG A 1 91 ? 3.463 11.512 -9.527 1.00 89.38 91 ARG A CA 1
ATOM 768 C C . ARG A 1 91 ? 4.376 10.370 -9.959 1.00 89.38 91 ARG A C 1
ATOM 770 O O . ARG A 1 91 ? 4.070 9.210 -9.670 1.00 89.38 91 ARG A O 1
ATOM 777 N N . ARG A 1 92 ? 5.489 10.676 -10.629 1.00 89.31 92 ARG A N 1
ATOM 778 C CA . ARG A 1 92 ? 6.499 9.678 -11.007 1.00 89.31 92 ARG A CA 1
ATOM 779 C C . ARG A 1 92 ? 7.118 9.048 -9.767 1.00 89.31 92 ARG A C 1
ATOM 781 O O . ARG A 1 92 ? 7.126 7.822 -9.669 1.00 89.31 92 ARG A O 1
ATOM 788 N N . GLN A 1 93 ? 7.534 9.854 -8.794 1.00 89.44 93 GLN A N 1
ATOM 789 C CA . GLN A 1 93 ? 8.086 9.373 -7.528 1.00 89.44 93 GLN A CA 1
ATOM 790 C C . GLN A 1 93 ? 7.098 8.486 -6.767 1.00 89.44 93 GLN A C 1
ATOM 792 O O . GLN A 1 93 ? 7.469 7.404 -6.308 1.00 89.44 93 GLN A O 1
ATOM 797 N N . ALA A 1 94 ? 5.816 8.858 -6.723 1.00 86.00 94 ALA A N 1
ATOM 798 C CA . ALA A 1 94 ? 4.783 8.025 -6.112 1.00 86.00 94 ALA A CA 1
ATOM 799 C C . ALA A 1 94 ? 4.670 6.639 -6.780 1.00 86.00 94 ALA A C 1
ATOM 801 O O . ALA A 1 94 ? 4.593 5.621 -6.088 1.00 86.00 94 ALA A O 1
ATOM 802 N N . LEU A 1 95 ? 4.707 6.573 -8.117 1.00 87.81 95 LEU A N 1
ATOM 803 C CA . LEU A 1 95 ? 4.681 5.302 -8.852 1.00 87.81 95 LEU A CA 1
ATOM 804 C C . LEU A 1 95 ? 5.937 4.460 -8.599 1.00 87.81 95 LEU A C 1
ATOM 806 O O . LEU A 1 95 ? 5.839 3.243 -8.434 1.00 87.81 95 LEU A O 1
ATOM 810 N N . LEU A 1 96 ? 7.110 5.092 -8.541 1.00 87.81 96 LEU A N 1
ATOM 811 C CA . LEU A 1 96 ? 8.369 4.409 -8.243 1.00 87.81 96 LEU A CA 1
ATOM 812 C C . LEU A 1 96 ? 8.381 3.837 -6.827 1.00 87.81 96 LEU A C 1
ATOM 814 O O . LEU A 1 96 ? 8.768 2.683 -6.643 1.00 87.81 96 LEU A O 1
ATOM 818 N N . LYS A 1 97 ? 7.901 4.606 -5.846 1.00 87.69 97 LYS A N 1
ATOM 819 C CA . LYS A 1 97 ? 7.758 4.157 -4.459 1.00 87.69 97 LYS A CA 1
ATOM 820 C C . LYS A 1 97 ? 6.790 2.981 -4.355 1.00 87.69 97 LYS A C 1
ATOM 822 O O . LYS A 1 97 ? 7.139 1.962 -3.769 1.00 87.69 97 LYS A O 1
ATOM 827 N N . ALA A 1 98 ? 5.621 3.076 -4.992 1.00 84.38 98 ALA A N 1
ATOM 828 C CA . ALA A 1 98 ? 4.645 1.987 -5.023 1.00 84.38 98 ALA A CA 1
ATOM 829 C C . ALA A 1 98 ? 5.216 0.712 -5.667 1.00 84.38 98 ALA A C 1
ATOM 831 O O . ALA A 1 98 ? 4.986 -0.391 -5.171 1.00 84.38 98 ALA A O 1
ATOM 832 N N . ARG A 1 99 ? 5.997 0.853 -6.747 1.00 87.94 99 ARG A N 1
ATOM 833 C CA . ARG A 1 99 ? 6.682 -0.270 -7.399 1.00 87.94 99 ARG A CA 1
ATOM 834 C C . ARG A 1 99 ? 7.720 -0.916 -6.481 1.00 87.94 99 ARG A C 1
ATOM 836 O O . ARG A 1 99 ? 7.750 -2.137 -6.388 1.00 87.94 99 ARG A O 1
ATOM 843 N N . ASN A 1 100 ? 8.569 -0.123 -5.830 1.00 88.31 100 ASN A N 1
ATOM 844 C CA . ASN A 1 100 ? 9.607 -0.658 -4.944 1.00 88.31 100 ASN A CA 1
ATOM 845 C C . ASN A 1 100 ? 8.977 -1.384 -3.747 1.00 88.31 100 ASN A C 1
ATOM 847 O O . ASN A 1 100 ? 9.312 -2.539 -3.512 1.00 88.31 100 ASN A O 1
ATOM 851 N N . MET A 1 101 ? 7.955 -0.783 -3.125 1.00 86.12 101 MET A N 1
ATOM 852 C CA . MET A 1 101 ? 7.159 -1.435 -2.081 1.00 86.12 101 MET A CA 1
ATOM 853 C C . MET A 1 101 ? 6.610 -2.787 -2.560 1.00 86.12 101 MET A C 1
ATOM 855 O O . MET A 1 101 ? 6.748 -3.791 -1.876 1.00 86.12 101 MET A O 1
ATOM 859 N N . MET A 1 102 ? 6.031 -2.850 -3.765 1.00 85.50 102 MET A N 1
ATOM 860 C CA . MET A 1 102 ? 5.512 -4.102 -4.331 1.00 85.50 102 MET A CA 1
ATOM 861 C C . MET A 1 102 ? 6.602 -5.171 -4.531 1.00 85.50 102 MET A C 1
ATOM 863 O O . MET A 1 102 ? 6.332 -6.364 -4.370 1.00 85.50 102 MET A O 1
ATOM 867 N N . ASN A 1 103 ? 7.822 -4.766 -4.892 1.00 86.00 103 ASN A N 1
ATOM 868 C CA . ASN A 1 103 ? 8.952 -5.677 -5.081 1.00 86.00 103 ASN A CA 1
ATOM 869 C C . ASN A 1 103 ? 9.464 -6.239 -3.749 1.00 86.00 103 ASN A C 1
ATOM 871 O O . ASN A 1 103 ? 9.841 -7.405 -3.702 1.00 86.00 103 ASN A O 1
ATOM 875 N N . GLU A 1 104 ? 9.407 -5.451 -2.679 1.00 87.75 104 GLU A N 1
ATOM 876 C CA . GLU A 1 104 ? 9.810 -5.847 -1.323 1.00 87.75 104 GLU A CA 1
ATOM 877 C C . GLU A 1 104 ? 8.788 -6.776 -0.642 1.00 87.75 104 GLU A C 1
ATOM 879 O O . GLU A 1 104 ? 9.132 -7.524 0.272 1.00 87.75 104 GLU A O 1
ATOM 884 N N . LEU A 1 105 ? 7.528 -6.788 -1.100 1.00 87.94 105 LEU A N 1
ATOM 885 C CA . LEU A 1 105 ? 6.509 -7.694 -0.564 1.00 87.94 105 LEU A CA 1
ATOM 886 C C . LEU A 1 105 ? 6.835 -9.166 -0.845 1.00 87.94 105 LEU A C 1
ATOM 888 O O . LEU A 1 105 ? 7.184 -9.546 -1.966 1.00 87.94 105 LEU A O 1
ATOM 892 N N . ARG A 1 106 ? 6.578 -10.023 0.151 1.00 92.25 106 ARG A N 1
ATOM 893 C CA . ARG A 1 106 ? 6.578 -11.485 -0.021 1.00 92.25 106 ARG A CA 1
ATOM 894 C C . ARG A 1 106 ? 5.566 -11.899 -1.105 1.00 92.25 106 ARG A C 1
ATOM 896 O O . ARG A 1 106 ? 4.521 -11.252 -1.218 1.00 92.25 106 ARG A O 1
ATOM 903 N N . PRO A 1 107 ? 5.804 -12.989 -1.864 1.00 90.00 107 PRO A N 1
ATOM 904 C CA . PRO A 1 107 ? 4.948 -13.383 -2.989 1.00 90.00 107 PRO A CA 1
ATOM 905 C C . PRO A 1 107 ? 3.456 -13.482 -2.644 1.00 90.00 107 PRO A C 1
ATOM 907 O O . PRO A 1 107 ? 2.621 -12.954 -3.375 1.00 90.00 107 PRO A O 1
ATOM 910 N N . GLN A 1 108 ? 3.125 -14.076 -1.495 1.00 87.44 108 GLN A N 1
ATOM 911 C CA . GLN A 1 108 ? 1.740 -14.208 -1.040 1.00 87.44 108 GLN A CA 1
ATOM 912 C C . GLN A 1 108 ? 1.089 -12.846 -0.756 1.00 87.44 108 GLN A C 1
ATOM 914 O O . GLN A 1 108 ? 0.010 -12.561 -1.266 1.00 87.44 108 GLN A O 1
ATOM 919 N N . MET A 1 109 ? 1.784 -11.964 -0.029 1.00 84.44 109 MET A N 1
ATOM 920 C CA . MET A 1 109 ? 1.300 -10.610 0.280 1.00 84.44 109 MET A CA 1
ATOM 921 C C . MET A 1 109 ? 1.115 -9.769 -0.984 1.00 84.44 109 MET A C 1
ATOM 923 O O . MET A 1 109 ? 0.171 -8.987 -1.098 1.00 84.44 109 MET A O 1
ATOM 927 N N . ARG A 1 110 ? 2.017 -9.939 -1.953 1.00 89.56 110 ARG A N 1
ATOM 928 C CA . ARG A 1 110 ? 1.930 -9.295 -3.262 1.00 89.56 110 ARG A CA 1
ATOM 929 C C . ARG A 1 110 ? 0.653 -9.706 -3.988 1.00 89.56 110 ARG A C 1
ATOM 931 O O . ARG A 1 110 ? -0.040 -8.856 -4.545 1.00 89.56 110 ARG A O 1
ATOM 938 N N . GLU A 1 111 ? 0.339 -10.996 -3.972 1.00 89.50 111 GLU A N 1
ATOM 939 C CA . GLU A 1 111 ? -0.845 -11.528 -4.633 1.00 89.50 111 GLU A CA 1
ATOM 940 C C . GLU A 1 111 ? -2.142 -11.117 -3.922 1.00 89.50 111 GLU A C 1
ATOM 942 O O . GLU A 1 111 ? -3.097 -10.701 -4.578 1.00 89.50 111 GLU A O 1
ATOM 947 N N . ASP A 1 112 ? -2.155 -11.110 -2.588 1.00 88.12 112 ASP A N 1
ATOM 948 C CA . ASP A 1 112 ? -3.263 -10.562 -1.799 1.00 88.12 112 ASP A CA 1
ATOM 949 C C . ASP A 1 112 ? -3.544 -9.100 -2.154 1.00 88.12 112 ASP A C 1
ATOM 951 O O . ASP A 1 112 ? -4.691 -8.712 -2.411 1.00 88.12 112 ASP A O 1
ATOM 955 N N . LEU A 1 113 ? -2.490 -8.283 -2.225 1.00 88.50 113 LEU A N 1
ATOM 956 C CA . LEU A 1 113 ? -2.609 -6.881 -2.598 1.00 88.50 113 LEU A CA 1
ATOM 957 C C . LEU A 1 113 ? -3.156 -6.725 -4.022 1.00 88.50 113 LEU A C 1
ATOM 959 O O . LEU A 1 113 ? -4.052 -5.908 -4.243 1.00 88.50 113 LEU A O 1
ATOM 963 N N . ARG A 1 114 ? -2.681 -7.522 -4.989 1.00 89.69 114 ARG A N 1
ATOM 964 C CA . ARG A 1 114 ? -3.207 -7.506 -6.365 1.00 89.69 114 ARG A CA 1
ATOM 965 C C . ARG A 1 114 ? -4.681 -7.873 -6.417 1.00 89.69 114 ARG A C 1
ATOM 967 O O . ARG A 1 114 ? -5.449 -7.140 -7.040 1.00 89.69 114 ARG A O 1
ATOM 974 N N . ARG A 1 115 ? -5.088 -8.954 -5.744 1.00 92.69 115 ARG A N 1
ATOM 975 C CA . ARG A 1 115 ? -6.495 -9.369 -5.658 1.00 92.69 115 ARG A CA 1
ATOM 976 C C . ARG A 1 115 ? -7.361 -8.249 -5.103 1.00 92.69 115 ARG A C 1
ATOM 978 O O . ARG A 1 115 ? -8.383 -7.916 -5.702 1.00 92.69 115 ARG A O 1
ATOM 985 N N . ARG A 1 116 ? -6.920 -7.612 -4.015 1.00 89.62 116 ARG A N 1
ATOM 986 C CA . ARG A 1 116 ? -7.651 -6.505 -3.391 1.00 89.62 116 ARG A CA 1
ATOM 987 C C . ARG A 1 116 ? -7.765 -5.292 -4.311 1.00 89.62 116 ARG A C 1
ATOM 989 O O . ARG A 1 116 ? -8.856 -4.756 -4.474 1.00 89.62 116 ARG A O 1
ATOM 996 N N . MET A 1 117 ? -6.673 -4.883 -4.956 1.00 90.44 117 MET A N 1
ATOM 997 C CA . MET A 1 117 ? -6.684 -3.760 -5.902 1.00 90.44 117 MET A CA 1
ATOM 998 C C . MET A 1 117 ? -7.573 -4.039 -7.114 1.00 90.44 117 MET A C 1
ATOM 1000 O O . MET A 1 117 ? -8.307 -3.165 -7.574 1.00 90.44 117 MET A O 1
ATOM 1004 N N . HIS A 1 118 ? -7.531 -5.265 -7.623 1.00 92.69 118 HIS A N 1
ATOM 1005 C CA . HIS A 1 118 ? -8.364 -5.694 -8.732 1.00 92.69 118 HIS A CA 1
ATOM 1006 C C . HIS A 1 118 ? -9.853 -5.713 -8.363 1.00 92.69 118 HIS A C 1
ATOM 1008 O O . HIS A 1 118 ? -10.674 -5.213 -9.132 1.00 92.69 118 HIS A O 1
ATOM 1014 N N . TRP A 1 119 ? -10.191 -6.216 -7.174 1.00 93.44 119 TRP A N 1
ATOM 1015 C CA . TRP A 1 119 ? -11.546 -6.168 -6.632 1.00 93.44 119 TRP A CA 1
ATOM 1016 C C . TRP A 1 119 ? -12.051 -4.726 -6.493 1.00 93.44 119 TRP A C 1
ATOM 1018 O O . TRP A 1 119 ? -13.109 -4.410 -7.032 1.00 93.44 119 TRP A O 1
ATOM 1028 N N . LEU A 1 120 ? -11.253 -3.816 -5.913 1.00 91.75 120 LEU A N 1
ATOM 1029 C CA . LEU A 1 120 ? -11.601 -2.391 -5.825 1.00 91.75 120 LEU A CA 1
ATOM 1030 C C . LEU A 1 120 ? -11.855 -1.779 -7.207 1.00 91.75 120 LEU A C 1
ATOM 1032 O O . LEU A 1 120 ? -12.828 -1.052 -7.385 1.00 91.75 120 LEU A O 1
ATOM 1036 N N . ARG A 1 121 ? -11.014 -2.080 -8.204 1.00 91.06 121 ARG A N 1
ATOM 1037 C CA . ARG A 1 121 ? -11.157 -1.544 -9.569 1.00 91.06 121 ARG A CA 1
ATOM 1038 C C . ARG A 1 121 ? -12.448 -1.995 -10.260 1.00 91.06 121 ARG A C 1
ATOM 1040 O O . ARG A 1 121 ? -12.951 -1.261 -11.102 1.00 91.06 121 ARG A O 1
ATOM 1047 N N . ARG A 1 122 ? -12.970 -3.177 -9.920 1.00 93.88 122 ARG A N 1
ATOM 1048 C CA . ARG A 1 122 ? -14.226 -3.710 -10.475 1.00 93.88 122 ARG A CA 1
ATOM 1049 C C . ARG A 1 122 ? -15.481 -3.150 -9.807 1.00 93.88 122 ARG A C 1
ATOM 1051 O O . ARG A 1 122 ? -16.557 -3.264 -10.378 1.00 93.88 122 ARG A O 1
ATOM 1058 N N . MET A 1 123 ? -15.357 -2.554 -8.623 1.00 92.81 123 MET A N 1
ATOM 1059 C CA . MET A 1 123 ? -16.481 -1.877 -7.976 1.00 92.81 123 MET A CA 1
ATOM 1060 C C . MET A 1 123 ? -16.944 -0.659 -8.767 1.00 92.81 123 MET A C 1
ATOM 1062 O O . MET A 1 123 ? -16.114 0.031 -9.374 1.00 92.81 123 MET A O 1
ATOM 1066 N N . ARG A 1 124 ? -18.236 -0.338 -8.633 1.00 96.81 124 ARG A N 1
ATOM 1067 C CA . ARG A 1 124 ? -18.778 0.969 -9.018 1.00 96.81 124 ARG A CA 1
ATOM 1068 C C . ARG A 1 124 ? -18.055 2.089 -8.248 1.00 96.81 124 ARG A C 1
ATOM 1070 O O . ARG A 1 124 ? -17.639 1.854 -7.106 1.00 96.81 124 ARG A O 1
ATOM 1077 N N . PRO A 1 125 ? -17.861 3.278 -8.845 1.00 94.12 125 PRO A N 1
ATOM 1078 C CA . PRO A 1 125 ? -17.137 4.379 -8.207 1.00 94.12 125 PRO A CA 1
ATOM 1079 C C . PRO A 1 125 ? -17.668 4.736 -6.811 1.00 94.12 125 PRO A C 1
ATOM 1081 O O . PRO A 1 125 ? -16.879 4.897 -5.880 1.00 94.12 125 PRO A O 1
ATOM 1084 N N . GLU A 1 126 ? -18.987 4.761 -6.642 1.00 93.69 126 GLU A N 1
ATOM 1085 C CA . GLU A 1 126 ? -19.668 5.131 -5.399 1.00 93.69 126 GLU A CA 1
ATOM 1086 C C . GLU A 1 126 ? -19.467 4.060 -4.320 1.00 93.69 126 GLU A C 1
ATOM 1088 O O . GLU A 1 126 ? -19.149 4.373 -3.172 1.00 93.69 126 GLU A O 1
ATOM 1093 N N . ASP A 1 127 ? -19.581 2.779 -4.693 1.00 91.88 127 ASP A N 1
ATOM 1094 C CA . ASP A 1 127 ? -19.311 1.647 -3.794 1.00 91.88 127 ASP A CA 1
ATOM 1095 C C . ASP A 1 127 ? -17.858 1.659 -3.316 1.00 91.88 127 ASP A C 1
ATOM 1097 O O . ASP A 1 127 ? -17.571 1.466 -2.132 1.00 91.88 127 ASP A O 1
ATOM 1101 N N . ARG A 1 128 ? -16.926 1.935 -4.235 1.00 92.75 128 ARG A N 1
ATOM 1102 C CA . ARG A 1 128 ? -15.503 2.050 -3.916 1.00 92.75 128 ARG A CA 1
ATOM 1103 C C . ARG A 1 128 ? -15.249 3.198 -2.950 1.00 92.75 128 ARG A C 1
ATOM 1105 O O . ARG A 1 128 ? -14.497 3.021 -1.993 1.00 92.75 128 ARG A O 1
ATOM 1112 N N . GLN A 1 129 ? -15.854 4.360 -3.188 1.00 91.56 129 GLN A N 1
ATOM 1113 C CA . GLN A 1 129 ? -15.708 5.515 -2.310 1.00 91.56 129 GLN A CA 1
ATOM 1114 C C . GLN A 1 129 ? -16.234 5.208 -0.909 1.00 91.56 129 GLN A C 1
ATOM 1116 O O . GLN A 1 129 ? -15.503 5.424 0.058 1.00 91.56 129 GLN A O 1
ATOM 1121 N N . ARG A 1 130 ? -17.433 4.622 -0.797 1.00 90.69 130 ARG A N 1
ATOM 1122 C CA . ARG A 1 130 ? -17.988 4.176 0.488 1.00 90.69 130 ARG A CA 1
ATOM 1123 C C . ARG A 1 130 ? -17.065 3.189 1.191 1.00 90.69 130 ARG A C 1
ATOM 1125 O O . ARG A 1 130 ? -16.775 3.358 2.372 1.00 90.69 130 ARG A O 1
ATOM 1132 N N . HIS A 1 131 ? -16.543 2.195 0.473 1.00 89.88 131 HIS A N 1
ATOM 1133 C CA . HIS A 1 131 ? -15.623 1.215 1.048 1.00 89.88 131 HIS A CA 1
ATOM 1134 C C . HIS A 1 131 ? -14.334 1.867 1.572 1.00 89.88 131 HIS A C 1
ATOM 1136 O O . HIS A 1 131 ? -13.899 1.585 2.687 1.00 89.88 131 HIS A O 1
ATOM 1142 N N . LEU A 1 132 ? -13.720 2.771 0.804 1.00 91.12 132 LEU A N 1
ATOM 1143 C CA . LEU A 1 132 ? -12.503 3.470 1.227 1.00 91.12 132 LEU A CA 1
ATOM 1144 C C . LEU A 1 132 ? -12.757 4.432 2.395 1.00 91.12 132 LEU A C 1
ATOM 1146 O O . LEU A 1 132 ? -11.932 4.500 3.308 1.00 91.12 132 LEU A O 1
ATOM 1150 N N . GLN A 1 133 ? -13.889 5.140 2.396 1.00 91.31 133 GLN A N 1
ATOM 1151 C CA . GLN A 1 133 ? -14.326 5.954 3.532 1.00 91.31 133 GLN A CA 1
ATOM 1152 C C . GLN A 1 133 ? -14.508 5.083 4.774 1.00 91.31 133 GLN A C 1
ATOM 1154 O O . GLN A 1 133 ? -13.980 5.417 5.831 1.00 91.31 133 GLN A O 1
ATOM 1159 N N . ARG A 1 134 ? -15.139 3.912 4.632 1.00 91.38 134 ARG A N 1
ATOM 1160 C CA . ARG A 1 134 ? -15.306 2.963 5.732 1.00 91.38 134 ARG A CA 1
ATOM 1161 C C . ARG A 1 134 ? -13.970 2.520 6.318 1.00 91.38 134 ARG A C 1
ATOM 1163 O O . ARG A 1 134 ? -13.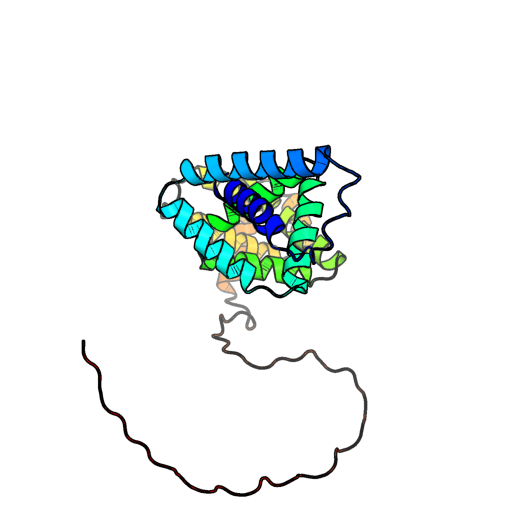798 2.556 7.531 1.00 91.38 134 ARG A O 1
ATOM 1170 N N . LEU A 1 135 ? -13.004 2.152 5.475 1.00 90.94 135 LEU A N 1
ATOM 1171 C CA . LEU A 1 135 ? -11.659 1.789 5.934 1.00 90.94 135 LEU A CA 1
ATOM 1172 C C . LEU A 1 135 ? -10.954 2.947 6.649 1.00 90.94 135 LEU A C 1
ATOM 1174 O O . LEU A 1 135 ? -10.250 2.714 7.631 1.00 90.94 135 LEU A O 1
ATOM 1178 N N . ARG A 1 136 ? -11.140 4.184 6.171 1.00 93.44 136 ARG A N 1
ATOM 1179 C CA . ARG A 1 136 ? -10.599 5.380 6.825 1.00 93.44 136 ARG A CA 1
ATOM 1180 C C . ARG A 1 136 ? -11.192 5.550 8.223 1.00 93.44 136 ARG A C 1
ATOM 1182 O O . ARG A 1 136 ? -10.423 5.693 9.164 1.00 93.44 136 ARG A O 1
ATOM 1189 N N . THR A 1 137 ? -12.515 5.465 8.359 1.00 93.69 137 THR A N 1
ATOM 1190 C CA . THR A 1 137 ? -13.198 5.573 9.656 1.00 93.69 137 THR A CA 1
ATOM 1191 C C . THR A 1 137 ? -12.771 4.468 10.617 1.00 93.69 137 THR A C 1
ATOM 1193 O O . THR A 1 137 ? -12.471 4.748 11.768 1.00 93.69 137 THR A O 1
ATOM 1196 N N . ILE A 1 138 ? -12.661 3.218 10.154 1.00 93.81 138 ILE A N 1
ATOM 1197 C CA . ILE A 1 138 ? -12.167 2.112 10.992 1.00 93.81 138 ILE A CA 1
ATOM 1198 C C . ILE A 1 138 ? -10.746 2.404 11.490 1.00 93.81 138 ILE A C 1
ATOM 1200 O O . ILE A 1 138 ? -10.460 2.243 12.672 1.00 93.81 138 ILE A O 1
ATOM 1204 N N . ARG A 1 139 ? -9.855 2.864 10.604 1.00 93.50 139 ARG A N 1
ATOM 1205 C CA . ARG A 1 139 ? -8.483 3.225 10.983 1.00 93.50 139 ARG A CA 1
ATOM 1206 C C . ARG A 1 139 ? -8.445 4.367 12.001 1.00 93.50 139 ARG A C 1
ATOM 1208 O O . ARG A 1 139 ? -7.573 4.367 12.859 1.00 93.50 139 ARG A O 1
ATOM 1215 N N . GLU A 1 140 ? -9.345 5.335 11.884 1.00 94.06 140 GLU A N 1
ATOM 1216 C CA . GLU A 1 140 ? -9.469 6.452 12.821 1.00 94.06 140 GLU A CA 1
ATOM 1217 C C . GLU A 1 140 ? -9.960 5.992 14.198 1.00 94.06 140 GLU A C 1
ATOM 1219 O O . GLU A 1 140 ? -9.359 6.346 15.210 1.00 94.06 140 GLU A O 1
ATOM 1224 N N . LEU A 1 141 ? -10.992 5.144 14.243 1.00 95.12 141 LEU A N 1
ATOM 1225 C CA . LEU A 1 141 ? -11.499 4.568 15.491 1.00 95.12 141 LEU A CA 1
ATOM 1226 C C . LEU A 1 141 ? -10.428 3.749 16.222 1.00 95.12 141 LEU A C 1
ATOM 1228 O O . LEU A 1 141 ? -10.375 3.795 17.445 1.00 95.12 141 LEU A O 1
ATOM 1232 N N . LEU A 1 142 ? -9.565 3.061 15.469 1.00 95.50 142 LEU A N 1
ATOM 1233 C CA . LEU A 1 142 ? -8.459 2.246 15.980 1.00 95.50 142 LEU A CA 1
ATOM 1234 C C . LEU A 1 142 ? -7.124 2.997 16.058 1.00 95.50 142 LEU A C 1
ATOM 1236 O O . LEU A 1 142 ? -6.081 2.363 16.203 1.00 95.50 142 LEU A O 1
ATOM 1240 N N . LYS A 1 143 ? -7.103 4.330 15.913 1.00 93.62 143 LYS A N 1
ATOM 1241 C CA . LYS A 1 143 ? -5.848 5.100 15.852 1.00 93.62 143 LYS A CA 1
ATOM 1242 C C . LYS A 1 143 ? -4.948 4.813 17.061 1.00 93.62 143 LYS A C 1
ATOM 1244 O O . LYS A 1 143 ? -3.777 4.509 16.860 1.00 93.62 143 LYS A O 1
ATOM 1249 N N . GLY A 1 144 ? -5.511 4.832 18.271 1.00 91.75 144 GLY A N 1
ATOM 1250 C CA . GLY A 1 144 ? -4.774 4.523 19.499 1.00 91.75 144 GLY A CA 1
ATOM 1251 C C . GLY A 1 144 ? -4.265 3.079 19.537 1.00 91.75 144 GLY A C 1
ATOM 1252 O O . GLY A 1 144 ? -3.122 2.833 19.905 1.00 91.75 144 GLY A O 1
ATOM 1253 N N . ASP A 1 145 ? -5.056 2.110 19.067 1.00 92.44 145 ASP A N 1
ATOM 1254 C CA . ASP A 1 145 ? -4.610 0.715 18.979 1.00 92.44 145 ASP A CA 1
ATOM 1255 C C . ASP A 1 145 ? -3.459 0.543 17.972 1.00 92.44 145 ASP A C 1
ATOM 1257 O O . ASP A 1 145 ? -2.534 -0.230 18.215 1.00 92.44 145 ASP A O 1
ATOM 1261 N N . TYR A 1 146 ? -3.460 1.286 16.861 1.00 90.69 146 TYR A N 1
ATOM 1262 C CA . TYR A 1 146 ? -2.327 1.320 15.932 1.00 90.69 146 TYR A CA 1
ATOM 1263 C C . TYR A 1 146 ? -1.087 2.000 16.522 1.00 90.69 146 TYR A C 1
ATOM 1265 O O . TYR A 1 146 ? 0.027 1.608 16.178 1.00 90.69 146 TYR A O 1
ATOM 1273 N N . GLU A 1 147 ? -1.255 3.014 17.371 1.00 92.19 147 GLU A N 1
ATOM 1274 C CA . GLU A 1 147 ? -0.144 3.693 18.047 1.00 92.19 147 GLU A CA 1
ATOM 1275 C C . GLU A 1 147 ? 0.560 2.753 19.025 1.00 92.19 147 GLU A C 1
ATOM 1277 O O . GLU A 1 147 ? 1.785 2.640 18.952 1.00 92.19 147 GLU A O 1
ATOM 1282 N N . ARG A 1 148 ? -0.198 1.967 19.803 1.00 90.44 148 ARG A N 1
ATOM 1283 C CA . ARG A 1 148 ? 0.368 0.947 20.703 1.00 90.44 148 ARG A CA 1
ATOM 1284 C C . ARG A 1 148 ? 1.178 -0.125 19.986 1.00 90.44 148 ARG A C 1
ATOM 1286 O O . ARG A 1 148 ? 2.084 -0.700 20.566 1.00 90.44 148 ARG A O 1
ATOM 1293 N N . LEU A 1 149 ? 0.931 -0.374 18.696 1.00 90.50 149 LEU A N 1
ATOM 1294 C CA . LEU A 1 149 ? 1.752 -1.324 17.938 1.00 90.50 149 LEU A CA 1
ATOM 1295 C C . LEU A 1 149 ? 3.241 -0.924 17.917 1.00 90.50 149 LEU A C 1
ATOM 1297 O O . LEU A 1 149 ? 4.097 -1.789 17.760 1.00 90.50 149 LEU A O 1
ATOM 1301 N N . ARG A 1 150 ? 3.550 0.372 18.068 1.00 90.75 150 ARG A N 1
ATOM 1302 C CA . ARG A 1 150 ? 4.927 0.888 18.123 1.00 90.75 150 ARG A CA 1
ATOM 1303 C C . ARG A 1 150 ? 5.639 0.575 19.437 1.00 90.75 150 ARG A C 1
ATOM 1305 O O . ARG A 1 150 ? 6.859 0.666 19.470 1.00 90.75 150 ARG A O 1
ATOM 1312 N N . GLU A 1 151 ? 4.894 0.236 20.484 1.00 92.44 151 GLU A N 1
ATOM 1313 C CA . GLU A 1 151 ? 5.443 -0.131 21.793 1.00 92.44 151 GLU A CA 1
ATOM 1314 C C . GLU A 1 151 ? 6.078 -1.528 21.758 1.00 92.44 151 GLU A C 1
ATOM 1316 O O . GLU A 1 151 ? 6.944 -1.837 22.570 1.00 92.44 151 GLU A O 1
ATOM 1321 N N . PHE A 1 152 ? 5.691 -2.366 20.789 1.00 92.62 152 PHE A N 1
ATOM 1322 C CA . PHE A 1 152 ? 6.206 -3.724 20.649 1.00 92.62 152 PHE A CA 1
ATOM 1323 C C . PHE A 1 152 ? 7.358 -3.796 19.636 1.00 92.62 152 PHE A C 1
ATOM 1325 O O . PHE A 1 152 ? 7.272 -3.191 18.559 1.00 92.62 152 PHE A O 1
ATOM 1332 N N . PRO A 1 153 ? 8.408 -4.596 19.906 1.00 92.44 153 PRO A N 1
ATOM 1333 C CA . PRO A 1 153 ? 9.466 -4.829 18.935 1.00 92.44 153 PRO A CA 1
ATOM 1334 C C . PRO A 1 153 ? 8.907 -5.398 17.618 1.00 92.44 153 PRO A C 1
ATOM 1336 O O . PRO A 1 153 ? 8.051 -6.293 17.630 1.00 92.44 153 PRO A O 1
ATOM 1339 N N . PRO A 1 154 ? 9.390 -4.932 16.451 1.00 87.19 154 PRO A N 1
ATOM 1340 C CA . PRO A 1 154 ? 8.938 -5.453 15.170 1.00 87.19 154 PRO A CA 1
ATOM 1341 C C . PRO A 1 154 ? 9.071 -6.978 15.097 1.00 87.19 154 PRO A C 1
ATOM 1343 O O . PRO A 1 154 ? 10.114 -7.545 15.400 1.00 87.19 154 PRO A O 1
ATOM 1346 N N . HIS A 1 155 ? 8.006 -7.641 14.642 1.00 85.50 155 HIS A N 1
ATOM 1347 C CA . HIS A 1 155 ? 7.930 -9.099 14.475 1.00 85.50 155 HIS A CA 1
ATOM 1348 C C . HIS A 1 155 ? 7.968 -9.946 15.760 1.00 85.50 155 HIS A C 1
ATOM 1350 O O . HIS A 1 155 ? 7.987 -11.178 15.623 1.00 85.50 155 HIS A O 1
ATOM 1356 N N . SER A 1 156 ? 7.897 -9.338 16.950 1.00 93.12 156 SER A N 1
ATOM 1357 C CA . SER A 1 156 ? 7.783 -10.063 18.222 1.00 93.12 156 SER A CA 1
ATOM 1358 C C . SER A 1 156 ? 6.452 -10.828 18.342 1.00 93.12 156 SER A C 1
ATOM 1360 O O . SER A 1 156 ? 5.497 -10.517 17.614 1.00 93.12 156 SER A O 1
ATOM 1362 N N . PRO A 1 157 ? 6.357 -11.851 19.212 1.00 94.56 157 PRO A N 1
ATOM 1363 C CA . PRO A 1 157 ? 5.094 -12.535 19.500 1.00 94.56 157 PRO A CA 1
ATOM 1364 C C . PRO A 1 157 ? 3.975 -11.571 19.920 1.00 94.56 157 PRO A C 1
ATOM 1366 O O . PRO A 1 157 ? 2.864 -11.663 19.402 1.00 94.56 157 PRO A O 1
ATOM 1369 N N . GLU A 1 158 ? 4.287 -10.587 20.760 1.00 93.56 158 GLU A N 1
ATOM 1370 C CA . GLU A 1 158 ? 3.355 -9.572 21.259 1.00 93.56 158 GLU A CA 1
ATOM 1371 C C . GLU A 1 158 ? 2.875 -8.664 20.120 1.00 93.56 158 GLU A C 1
ATOM 1373 O O . GLU A 1 158 ? 1.676 -8.444 19.957 1.00 93.56 158 GLU A O 1
ATOM 1378 N N . ALA A 1 159 ? 3.789 -8.213 19.250 1.00 92.50 159 ALA A N 1
ATOM 1379 C CA . ALA A 1 159 ? 3.432 -7.435 18.066 1.00 92.50 159 ALA A CA 1
ATOM 1380 C C . ALA A 1 159 ? 2.522 -8.227 17.113 1.00 92.50 159 ALA A C 1
ATOM 1382 O O . ALA A 1 159 ? 1.607 -7.668 16.500 1.00 92.50 159 ALA A O 1
ATOM 1383 N N . ARG A 1 160 ? 2.760 -9.539 16.964 1.00 92.06 160 ARG A N 1
ATOM 1384 C CA . ARG A 1 160 ? 1.912 -10.422 16.147 1.00 92.06 160 ARG A CA 1
ATOM 1385 C C . ARG A 1 160 ? 0.525 -10.569 16.754 1.00 92.06 160 ARG A C 1
ATOM 1387 O O . ARG A 1 160 ? -0.447 -10.452 16.009 1.00 92.06 160 ARG A O 1
ATOM 1394 N N . GLU A 1 161 ? 0.435 -10.786 18.061 1.00 91.88 161 GLU A N 1
ATOM 1395 C CA . GLU A 1 161 ? -0.835 -10.893 18.778 1.00 91.88 161 GLU A CA 1
ATOM 1396 C C . GLU A 1 161 ? -1.633 -9.593 18.660 1.00 91.88 161 GLU A C 1
ATOM 1398 O O . GLU A 1 161 ? -2.782 -9.599 18.217 1.00 91.88 161 GLU A O 1
ATOM 1403 N N . HIS A 1 162 ? -0.992 -8.450 18.902 1.00 93.12 162 HIS A N 1
ATOM 1404 C CA . HIS A 1 162 ? -1.628 -7.142 18.767 1.00 93.12 162 HIS A CA 1
ATOM 1405 C C . HIS A 1 162 ? -2.114 -6.872 17.335 1.00 93.12 162 HIS A C 1
ATOM 1407 O O . HIS A 1 162 ? -3.226 -6.388 17.113 1.00 93.12 162 HIS A O 1
ATOM 1413 N N . LEU A 1 163 ? -1.333 -7.264 16.322 1.00 92.19 163 LEU A N 1
ATOM 1414 C CA . LEU A 1 163 ? -1.767 -7.232 14.921 1.00 92.19 163 LEU A CA 1
ATOM 1415 C C . LEU A 1 163 ? -2.965 -8.150 14.648 1.00 92.19 163 LEU A C 1
ATOM 1417 O O . LEU A 1 163 ? -3.813 -7.807 13.817 1.00 92.19 163 LEU A O 1
ATOM 1421 N N . MET A 1 164 ? -3.045 -9.318 15.289 1.00 91.19 164 MET A N 1
ATOM 1422 C CA . MET A 1 164 ? -4.212 -10.194 15.182 1.00 91.19 164 MET A CA 1
ATOM 1423 C C . MET A 1 164 ? -5.444 -9.552 15.818 1.00 91.19 164 MET A C 1
ATOM 1425 O O . MET A 1 164 ? -6.493 -9.527 15.166 1.00 91.19 164 MET A O 1
ATOM 1429 N N . GLN A 1 165 ? -5.309 -8.952 17.003 1.00 91.31 165 GLN A N 1
ATOM 1430 C CA . GLN A 1 165 ? -6.391 -8.208 17.653 1.00 91.31 165 GLN A CA 1
ATOM 1431 C C . GLN A 1 165 ? -6.877 -7.052 16.773 1.00 91.31 165 GLN A C 1
ATOM 1433 O O . GLN A 1 165 ? -8.065 -6.981 16.465 1.00 91.31 165 GLN A O 1
ATOM 1438 N N . LEU A 1 166 ? -5.973 -6.239 16.215 1.00 94.31 166 LEU A N 1
ATOM 1439 C CA . LEU A 1 166 ? -6.319 -5.178 15.257 1.00 94.31 166 LEU A CA 1
ATOM 1440 C C . LEU A 1 166 ? -7.111 -5.702 14.044 1.00 94.31 166 LEU A C 1
ATOM 1442 O O . LEU A 1 166 ? -8.053 -5.056 13.577 1.00 94.31 166 LEU A O 1
ATOM 1446 N N . ARG A 1 167 ? -6.772 -6.891 13.523 1.00 92.19 167 ARG A N 1
ATOM 1447 C CA . ARG A 1 167 ? -7.525 -7.527 12.423 1.00 92.19 167 ARG A CA 1
ATOM 1448 C C . ARG A 1 167 ? -8.911 -8.006 12.855 1.00 92.19 167 ARG A C 1
ATOM 1450 O O . ARG A 1 167 ? -9.811 -8.036 12.014 1.00 92.19 167 ARG A O 1
ATOM 1457 N N . LEU A 1 168 ? -9.082 -8.437 14.103 1.00 92.62 168 LEU A N 1
ATOM 1458 C CA . LEU A 1 168 ? -10.383 -8.823 14.656 1.00 92.62 168 LEU A CA 1
ATOM 1459 C C . LEU A 1 168 ? -11.252 -7.591 14.902 1.00 92.62 168 LEU A C 1
ATOM 1461 O O . LEU A 1 168 ? -12.379 -7.556 14.414 1.00 92.62 168 LEU A O 1
ATOM 1465 N N . MET A 1 169 ? -10.702 -6.555 15.537 1.00 94.50 169 MET A N 1
ATOM 1466 C CA . MET A 1 169 ? -11.373 -5.270 15.752 1.00 94.50 169 MET A CA 1
ATOM 1467 C C . MET A 1 169 ? -11.818 -4.656 14.423 1.00 94.50 169 MET A C 1
ATOM 1469 O O . MET A 1 169 ? -12.978 -4.288 14.261 1.00 94.50 169 MET A O 1
ATOM 1473 N N . GLY A 1 170 ? -10.936 -4.631 13.418 1.00 93.75 170 GLY A N 1
ATOM 1474 C CA . 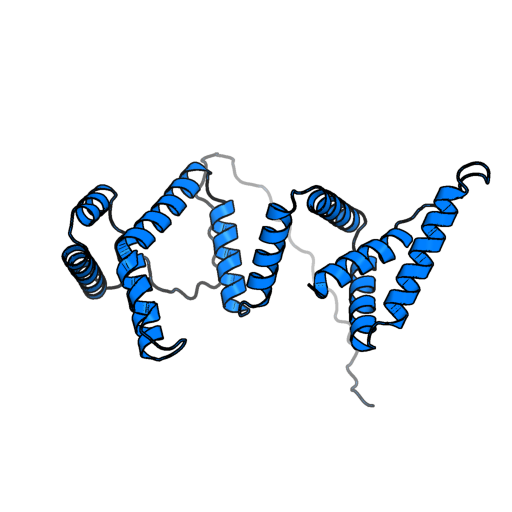GLY A 1 170 ? -11.281 -4.144 12.083 1.00 93.75 170 GLY A CA 1
ATOM 1475 C C . GLY A 1 170 ? -12.401 -4.947 11.409 1.00 93.75 170 GLY A C 1
ATOM 1476 O O . GLY A 1 170 ? -13.257 -4.361 10.747 1.00 93.75 170 GLY A O 1
ATOM 1477 N N . ARG A 1 171 ? -12.437 -6.276 11.596 1.00 92.12 171 ARG A N 1
ATOM 1478 C CA . ARG A 1 171 ? -13.526 -7.137 11.101 1.00 92.12 171 ARG A CA 1
ATOM 1479 C C . ARG A 1 171 ? -14.843 -6.876 11.831 1.00 92.12 171 ARG A C 1
ATOM 1481 O O . ARG A 1 171 ? -15.865 -6.745 11.166 1.00 92.12 171 ARG A O 1
ATOM 1488 N N . ALA A 1 172 ? -14.818 -6.759 13.158 1.00 92.88 172 ALA A N 1
ATOM 1489 C CA . ALA A 1 172 ? -15.992 -6.429 13.964 1.00 92.88 172 ALA A CA 1
ATOM 1490 C C . ALA A 1 172 ? -16.577 -5.071 13.545 1.00 92.88 172 ALA A C 1
ATOM 1492 O O . ALA A 1 172 ? -17.749 -4.975 13.187 1.00 92.88 172 ALA A O 1
ATOM 1493 N N . LEU A 1 173 ? -15.726 -4.046 13.447 1.00 93.38 173 LEU A N 1
ATOM 1494 C CA . LEU A 1 173 ? -16.127 -2.711 13.013 1.00 93.38 173 LEU A CA 1
ATOM 1495 C C . LEU A 1 173 ? -16.654 -2.687 11.577 1.00 93.38 173 LEU A C 1
ATOM 1497 O O . LEU A 1 173 ? -17.492 -1.854 11.259 1.00 93.38 173 LEU A O 1
ATOM 1501 N N . HIS A 1 174 ? -16.219 -3.577 10.683 1.00 90.06 174 HIS A N 1
ATOM 1502 C CA . HIS A 1 174 ? -16.764 -3.638 9.323 1.00 90.06 174 HIS A CA 1
ATOM 1503 C C . HIS A 1 174 ? -18.219 -4.147 9.277 1.00 90.06 174 HIS A C 1
ATOM 1505 O O . HIS A 1 174 ? -18.907 -3.883 8.293 1.00 90.06 174 HIS A O 1
ATOM 1511 N N . ARG A 1 175 ? -18.703 -4.841 10.317 1.00 89.69 175 ARG A N 1
ATOM 1512 C CA . ARG A 1 175 ? -20.082 -5.358 10.386 1.00 89.69 175 ARG A CA 1
ATOM 1513 C C . ARG A 1 175 ? -21.095 -4.356 10.945 1.00 89.69 175 ARG A C 1
ATOM 1515 O O . ARG A 1 175 ? -22.285 -4.535 10.724 1.00 89.69 175 ARG A O 1
ATOM 1522 N N . LEU A 1 176 ? -20.631 -3.309 11.629 1.00 91.38 176 LEU A N 1
ATOM 1523 C CA . LEU A 1 176 ? -21.511 -2.300 12.223 1.00 91.38 176 LEU A CA 1
ATOM 1524 C C . LEU A 1 176 ? -22.237 -1.453 11.174 1.00 91.38 176 LEU A C 1
ATOM 1526 O O . LEU A 1 176 ? -21.680 -1.114 10.124 1.00 91.38 176 LEU A O 1
ATOM 1530 N N . ARG A 1 177 ? -23.440 -1.006 11.511 1.00 92.69 177 ARG A N 1
ATOM 1531 C CA . ARG A 1 177 ? -24.186 -0.004 10.750 1.00 92.69 177 ARG A CA 1
ATOM 1532 C C . ARG A 1 177 ? -23.563 1.394 10.912 1.00 92.69 177 ARG A C 1
ATOM 1534 O O . ARG A 1 177 ? -22.721 1.602 11.794 1.00 92.69 177 ARG A O 1
ATOM 1541 N N . PRO A 1 178 ? -23.890 2.362 10.038 1.00 89.94 178 PRO A N 1
ATOM 1542 C CA . PRO A 1 178 ? -23.367 3.725 10.143 1.00 89.94 178 PRO A CA 1
ATOM 1543 C C . PRO A 1 178 ? -23.675 4.398 11.488 1.00 89.94 178 PRO A C 1
ATOM 1545 O O . PRO A 1 178 ? -22.800 5.047 12.052 1.00 89.94 178 PRO A O 1
ATOM 1548 N N . GLU A 1 179 ? -24.870 4.190 12.037 1.00 93.12 179 GLU A N 1
ATOM 1549 C CA . GLU A 1 179 ? -25.335 4.845 13.265 1.00 93.12 179 GLU A CA 1
ATOM 1550 C C . GLU A 1 179 ? -24.534 4.376 14.487 1.00 93.12 179 GLU A C 1
ATOM 1552 O O . GLU A 1 179 ? -24.127 5.178 15.325 1.00 93.12 179 GLU A O 1
ATOM 1557 N N . GLU A 1 180 ? -24.233 3.078 14.550 1.00 93.88 180 GLU A N 1
ATOM 1558 C CA . GLU A 1 180 ? -23.407 2.466 15.601 1.00 93.88 180 GLU A CA 1
ATOM 1559 C C . GLU A 1 180 ? -21.976 3.021 15.580 1.00 93.88 180 GLU A C 1
ATOM 1561 O O . GLU A 1 180 ? -21.338 3.208 16.614 1.00 93.88 180 GLU A O 1
ATOM 1566 N N . ILE A 1 181 ? -21.469 3.346 14.393 1.00 93.62 181 ILE A N 1
ATOM 1567 C CA . ILE A 1 181 ? -20.137 3.929 14.219 1.00 93.62 181 ILE A CA 1
ATOM 1568 C C . ILE A 1 181 ? -20.108 5.388 14.667 1.00 93.62 181 ILE A C 1
ATOM 1570 O O . ILE A 1 181 ? -19.131 5.810 15.284 1.00 93.62 181 ILE A O 1
ATOM 1574 N N . GLU A 1 182 ? -21.178 6.144 14.422 1.00 93.62 182 GLU A N 1
ATOM 1575 C CA . GLU A 1 182 ? -21.320 7.498 14.963 1.00 93.62 182 GLU A CA 1
ATOM 1576 C C . GLU A 1 182 ? -21.431 7.495 16.492 1.00 93.62 182 GLU A C 1
ATOM 1578 O O . GLU A 1 182 ? -20.844 8.354 17.148 1.00 93.62 182 GLU A O 1
ATOM 1583 N N . GLN A 1 183 ? -22.097 6.503 17.088 1.00 94.62 183 GLN A N 1
ATOM 1584 C CA . GLN A 1 183 ? -22.102 6.335 18.546 1.00 94.62 183 GLN A CA 1
ATOM 1585 C C . GLN A 1 183 ? -20.687 6.101 19.088 1.00 94.62 183 GLN A C 1
ATOM 1587 O O . GLN A 1 183 ? -20.275 6.782 20.026 1.00 94.62 183 GLN A O 1
ATOM 1592 N N . LEU A 1 184 ? -19.899 5.222 18.456 1.00 95.31 184 LEU A N 1
ATOM 1593 C CA . LEU A 1 184 ? -18.508 4.973 18.858 1.00 95.31 184 LEU A CA 1
ATOM 1594 C C . LEU A 1 184 ? -17.625 6.228 18.780 1.00 95.31 184 LEU A C 1
ATOM 1596 O O . LEU A 1 184 ? -16.715 6.388 19.595 1.00 95.31 184 LEU A O 1
ATOM 1600 N N . LYS A 1 185 ? -17.879 7.135 17.828 1.00 94.38 185 LYS A N 1
ATOM 1601 C CA . LYS A 1 185 ? -17.136 8.401 17.711 1.00 94.38 185 LYS A CA 1
ATOM 1602 C C . LYS A 1 185 ? -17.393 9.360 18.873 1.00 94.38 185 LYS A C 1
ATOM 1604 O O . LYS A 1 185 ? -16.489 10.115 19.216 1.00 94.38 185 LYS A O 1
ATOM 1609 N N . LYS A 1 186 ? -18.583 9.319 19.480 1.00 95.06 186 LYS A N 1
ATOM 1610 C CA . LYS A 1 186 ? -18.954 10.171 20.625 1.00 95.06 186 LYS A CA 1
ATOM 1611 C C . LYS A 1 186 ? -18.294 9.735 21.936 1.00 95.06 186 LYS A C 1
ATOM 1613 O O . LYS A 1 186 ? -18.212 10.530 22.863 1.00 95.06 186 LYS A O 1
ATOM 1618 N N . LEU A 1 187 ? -17.834 8.487 22.011 1.00 95.44 187 LEU A N 1
ATOM 1619 C CA . LEU A 1 187 ? -17.155 7.947 23.187 1.00 95.44 187 LEU A CA 1
ATOM 1620 C C . LEU A 1 187 ? -15.725 8.485 23.314 1.00 95.44 187 LEU A C 1
ATOM 1622 O O . LEU A 1 187 ? -15.057 8.748 22.303 1.00 95.44 187 LEU A O 1
ATOM 1626 N N . SER A 1 188 ? -15.237 8.557 24.557 1.00 95.94 188 SER A N 1
ATOM 1627 C CA . SER A 1 188 ? -13.822 8.809 24.841 1.00 95.94 188 SER A CA 1
ATOM 1628 C C . SER A 1 188 ? -12.935 7.685 24.271 1.00 95.94 188 SER A C 1
ATOM 1630 O O . SER A 1 188 ? -13.436 6.587 24.004 1.00 95.94 188 SER A O 1
ATOM 1632 N N . PRO A 1 189 ? -11.621 7.909 24.069 1.00 93.12 189 PRO A N 1
ATOM 1633 C CA . PRO A 1 189 ? -10.728 6.885 23.519 1.00 93.12 189 PRO A CA 1
ATOM 1634 C C . PRO A 1 189 ? -10.767 5.550 24.279 1.00 93.12 189 PRO A C 1
ATOM 1636 O O . PRO A 1 189 ? -10.856 4.497 23.648 1.00 93.12 189 PRO A O 1
ATOM 1639 N N . GLU A 1 190 ? -10.780 5.591 25.614 1.00 91.69 190 GLU A N 1
ATOM 1640 C CA . GLU A 1 190 ? -10.819 4.383 26.450 1.00 91.69 190 GLU A CA 1
ATOM 1641 C C . GLU A 1 190 ? -12.183 3.686 26.393 1.00 91.69 190 GLU A C 1
ATOM 1643 O O . GLU A 1 190 ? -12.252 2.483 26.140 1.00 91.69 190 GLU A O 1
ATOM 1648 N N . GLN A 1 191 ? -13.282 4.442 26.502 1.00 95.44 191 GLN A N 1
ATOM 1649 C CA . GLN A 1 191 ? -14.639 3.890 26.384 1.00 95.44 191 GLN A CA 1
ATOM 1650 C C . GLN A 1 191 ? -14.876 3.251 25.011 1.00 95.44 191 GLN A C 1
ATOM 1652 O O . GLN A 1 191 ? -15.477 2.183 24.896 1.00 95.44 191 GLN A O 1
ATOM 1657 N N . ARG A 1 192 ? -14.384 3.894 23.947 1.00 96.00 192 ARG A N 1
ATOM 1658 C CA . ARG A 1 192 ? -14.463 3.381 22.578 1.00 96.00 192 ARG A CA 1
ATOM 1659 C C . ARG A 1 192 ? -13.704 2.070 22.440 1.00 96.00 192 ARG A C 1
ATOM 1661 O O . ARG A 1 192 ? -14.226 1.136 21.836 1.00 96.00 192 ARG A O 1
ATOM 1668 N N . ARG A 1 193 ? -12.487 1.996 22.983 1.00 93.31 193 ARG A N 1
ATOM 1669 C CA . ARG A 1 193 ? -11.672 0.778 22.957 1.00 93.31 193 ARG A CA 1
ATOM 1670 C C . ARG A 1 193 ? -12.393 -0.370 23.654 1.00 93.31 193 ARG A C 1
ATOM 1672 O O . ARG A 1 193 ? -12.507 -1.446 23.074 1.00 93.31 193 ARG A O 1
ATOM 1679 N N . GLU A 1 194 ? -12.916 -0.130 24.853 1.00 94.94 194 GLU A N 1
ATOM 1680 C CA . GLU A 1 194 ? -13.661 -1.133 25.613 1.00 94.94 194 GLU A CA 1
ATOM 1681 C C . GLU A 1 194 ? -14.910 -1.604 24.850 1.00 94.94 194 GLU A C 1
ATOM 1683 O O . GLU A 1 194 ? -15.161 -2.804 24.734 1.00 94.94 194 GLU A O 1
ATOM 1688 N N . ALA A 1 195 ? -15.662 -0.678 24.248 1.00 96.12 195 ALA A N 1
ATOM 1689 C CA . ALA A 1 195 ? -16.816 -1.012 23.418 1.00 96.12 195 ALA A CA 1
ATOM 1690 C C . ALA A 1 195 ? -16.427 -1.874 22.204 1.00 96.12 195 ALA A C 1
ATOM 1692 O O . ALA A 1 195 ? -17.093 -2.868 21.911 1.00 96.12 195 ALA A O 1
ATOM 1693 N N . ILE A 1 196 ? -15.329 -1.542 21.517 1.00 95.56 196 ILE A N 1
ATOM 1694 C CA . ILE A 1 196 ? -14.825 -2.340 20.392 1.00 95.56 196 ILE A CA 1
ATOM 1695 C C . ILE A 1 196 ? -14.366 -3.725 20.866 1.00 95.56 196 ILE A C 1
ATOM 1697 O O . ILE A 1 196 ? -14.618 -4.712 20.175 1.00 95.56 196 ILE A O 1
ATOM 1701 N N . GLN A 1 197 ? -13.748 -3.826 22.044 1.00 94.25 197 GLN A N 1
ATOM 1702 C CA . GLN A 1 197 ? -13.353 -5.109 22.621 1.00 94.25 197 GLN A CA 1
ATOM 1703 C C . GLN A 1 197 ? -14.576 -5.995 22.894 1.00 94.25 197 GLN A C 1
ATOM 1705 O O . GLN A 1 197 ? -14.616 -7.135 22.435 1.00 94.25 197 GLN A O 1
ATOM 1710 N N . LYS A 1 198 ? -15.634 -5.441 23.504 1.00 95.31 198 LYS A N 1
ATOM 1711 C CA . LYS A 1 198 ? -16.908 -6.152 23.717 1.00 95.31 198 LYS A CA 1
ATOM 1712 C C . LYS A 1 198 ? -17.529 -6.648 22.407 1.00 95.31 198 LYS A C 1
ATOM 1714 O O . LYS A 1 198 ? -18.089 -7.742 22.368 1.00 95.31 198 LYS A O 1
ATOM 1719 N N . LEU A 1 199 ? -17.410 -5.883 21.316 1.00 93.69 199 LEU A N 1
ATOM 1720 C CA . LEU A 1 199 ? -17.856 -6.323 19.986 1.00 93.69 199 LEU A CA 1
ATOM 1721 C C . LEU A 1 199 ? -17.037 -7.505 19.457 1.00 93.69 199 LEU A C 1
ATOM 1723 O O . LEU A 1 199 ? -17.598 -8.421 18.857 1.00 93.69 199 LEU A O 1
ATOM 1727 N N . VAL A 1 200 ? -15.718 -7.492 19.663 1.00 93.56 200 VAL A N 1
ATOM 1728 C CA . VAL A 1 200 ? -14.845 -8.612 19.290 1.00 93.56 200 VAL A CA 1
ATOM 1729 C C . VAL A 1 200 ? -15.203 -9.864 20.087 1.00 93.56 200 VAL A C 1
ATOM 1731 O O . VAL A 1 200 ? -15.263 -10.945 19.505 1.00 93.56 200 VAL A O 1
ATOM 1734 N N . ASP A 1 201 ? -15.470 -9.732 21.383 1.00 93.12 201 ASP A N 1
ATOM 1735 C CA . ASP A 1 201 ? -15.800 -10.868 22.243 1.00 93.12 201 ASP A CA 1
ATOM 1736 C C . ASP A 1 201 ? -17.171 -11.455 21.900 1.00 93.12 201 ASP A C 1
ATOM 1738 O O . ASP A 1 201 ? -17.287 -12.669 21.734 1.00 93.12 201 ASP A O 1
ATOM 1742 N N . ARG A 1 202 ? -18.172 -10.605 21.637 1.00 91.69 202 ARG A N 1
ATOM 1743 C CA . ARG A 1 202 ? -19.469 -11.039 21.096 1.00 91.69 202 ARG A CA 1
ATOM 1744 C C . ARG A 1 202 ? -19.305 -11.795 19.775 1.00 91.69 202 ARG A C 1
ATOM 1746 O O . ARG A 1 202 ? -19.834 -12.888 19.619 1.00 91.69 202 ARG A O 1
ATOM 1753 N N . MET A 1 203 ? -18.503 -11.264 18.852 1.00 89.50 203 MET A N 1
ATOM 1754 C CA . MET A 1 203 ? -18.215 -11.914 17.569 1.00 89.50 203 MET A CA 1
ATOM 1755 C C . MET A 1 203 ? -17.523 -13.280 17.737 1.00 89.50 203 MET A C 1
ATOM 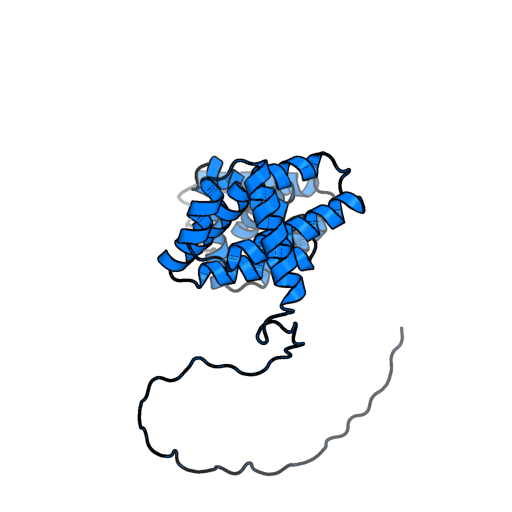1757 O O . MET A 1 203 ? -17.729 -14.170 16.915 1.00 89.50 203 MET A O 1
ATOM 1761 N N . LYS A 1 204 ? -16.683 -13.461 18.765 1.00 87.00 204 LYS A N 1
ATOM 1762 C CA . LYS A 1 204 ? -16.072 -14.766 19.078 1.00 87.00 204 LYS A CA 1
ATOM 1763 C C . LYS A 1 204 ? -17.105 -15.750 19.637 1.00 87.00 204 LYS A C 1
ATOM 1765 O O . LYS A 1 204 ? -17.045 -16.925 19.288 1.00 87.00 204 LYS A O 1
ATOM 1770 N N . GLN A 1 205 ? -18.031 -15.274 20.472 1.00 85.75 205 GLN A N 1
ATOM 1771 C CA . GLN A 1 205 ? -19.088 -16.081 21.095 1.00 85.75 205 GLN A CA 1
ATOM 1772 C C . GLN A 1 205 ? -20.159 -16.534 20.096 1.00 85.75 205 GLN A C 1
ATOM 1774 O O . GLN A 1 205 ? -20.583 -17.683 20.138 1.00 85.75 205 GLN A O 1
ATOM 1779 N N . GLU A 1 206 ? -20.553 -15.670 19.158 1.00 79.69 206 GLU A N 1
ATOM 1780 C CA . GLU A 1 206 ? -21.537 -15.985 18.108 1.00 79.69 206 GLU A CA 1
ATOM 1781 C C . GLU A 1 206 ? -21.012 -17.008 17.074 1.00 79.69 206 GLU A C 1
ATOM 1783 O O . GLU A 1 206 ? -21.766 -17.495 16.229 1.00 79.69 206 GLU A O 1
ATOM 1788 N N . GLY A 1 207 ? -19.723 -17.366 17.144 1.00 61.09 207 GLY A N 1
ATOM 1789 C CA . GLY A 1 207 ? -19.056 -18.230 16.176 1.00 61.09 207 GLY A CA 1
ATOM 1790 C C . GLY A 1 207 ? -18.968 -17.591 14.781 1.00 61.09 207 GLY A C 1
ATOM 1791 O O . GLY A 1 207 ? -19.481 -16.498 14.529 1.00 61.09 207 GLY A O 1
ATOM 1792 N N . PRO A 1 208 ? -18.288 -18.234 13.815 1.00 55.81 208 PRO A N 1
ATOM 1793 C CA . PRO A 1 208 ? -18.358 -17.783 12.435 1.00 55.81 208 PRO A CA 1
ATOM 1794 C C . PRO A 1 208 ? -19.811 -17.904 11.964 1.00 55.81 208 PRO A C 1
ATOM 1796 O O . PRO A 1 208 ? -20.322 -19.013 11.787 1.00 55.81 208 PRO A O 1
ATOM 1799 N N . SER A 1 209 ? -20.464 -16.757 11.738 1.00 46.31 209 SER A N 1
ATOM 1800 C CA . SER A 1 209 ? -21.735 -16.687 11.013 1.00 46.31 209 SER A CA 1
ATOM 1801 C C . SER A 1 209 ? -21.647 -17.611 9.795 1.00 46.31 209 SER A C 1
ATOM 1803 O O . SER A 1 209 ? -20.642 -17.587 9.076 1.00 46.31 209 SER A O 1
ATOM 1805 N N . HIS A 1 210 ? -22.658 -18.459 9.595 1.00 41.25 210 HIS A N 1
ATOM 1806 C CA . HIS A 1 210 ? -22.713 -19.590 8.652 1.00 41.25 210 HIS A CA 1
ATOM 1807 C C . HIS A 1 210 ? -22.437 -19.274 7.155 1.00 41.25 210 HIS A C 1
ATOM 1809 O O . HIS A 1 210 ? -22.630 -20.131 6.298 1.00 41.25 210 HIS A O 1
ATOM 1815 N N . GLY A 1 211 ? -21.925 -18.088 6.814 1.00 44.53 211 GLY A N 1
ATOM 1816 C CA . GLY A 1 211 ? -21.378 -17.723 5.504 1.00 44.53 211 GLY A CA 1
ATOM 1817 C C . GLY A 1 211 ? -19.844 -17.617 5.418 1.00 44.53 211 GLY A C 1
ATOM 1818 O O . GLY A 1 211 ? -19.324 -17.477 4.314 1.00 44.53 211 GLY A O 1
ATOM 1819 N N . GLU A 1 212 ? -19.099 -17.703 6.528 1.00 42.59 212 GLU A N 1
ATOM 1820 C CA . GLU A 1 212 ? -17.633 -17.519 6.558 1.00 42.59 212 GLU A CA 1
ATOM 1821 C C . GLU A 1 212 ? -16.875 -18.775 7.036 1.00 42.59 212 GLU A C 1
ATOM 1823 O O . GLU A 1 212 ? -15.952 -18.703 7.845 1.00 42.59 212 GLU A O 1
ATOM 1828 N N . ARG A 1 213 ? -17.205 -19.964 6.513 1.00 33.09 213 ARG A N 1
ATOM 1829 C CA . ARG A 1 213 ? -16.218 -21.062 6.516 1.00 33.09 213 ARG A CA 1
ATOM 1830 C C . ARG A 1 213 ? -15.094 -20.692 5.534 1.00 33.09 213 ARG A C 1
ATOM 1832 O O . ARG A 1 213 ? -15.416 -20.335 4.397 1.00 33.09 213 ARG A O 1
ATOM 1839 N N . PRO A 1 214 ? -13.797 -20.828 5.878 1.00 38.88 214 PRO A N 1
ATOM 1840 C CA . PRO A 1 214 ? -12.724 -20.786 4.893 1.00 38.88 214 PRO A CA 1
ATOM 1841 C C . PRO A 1 214 ? -12.802 -22.078 4.075 1.00 38.88 214 PRO A C 1
ATOM 1843 O O . PRO A 1 214 ? -12.077 -23.044 4.294 1.00 38.88 214 PRO A O 1
ATOM 1846 N N . GLY A 1 215 ? -13.767 -22.128 3.161 1.00 34.94 215 GLY A N 1
ATOM 1847 C CA . GLY A 1 215 ? -13.896 -23.212 2.216 1.00 34.94 215 GLY A CA 1
ATOM 1848 C C . GLY A 1 215 ? -12.643 -23.238 1.359 1.00 34.94 215 GLY A C 1
ATOM 1849 O O . GLY A 1 215 ? -12.345 -22.272 0.654 1.00 34.94 215 GLY A O 1
ATOM 1850 N N . ARG A 1 216 ? -11.952 -24.378 1.375 1.00 42.72 216 ARG A N 1
ATOM 1851 C CA . ARG A 1 216 ? -11.268 -24.888 0.190 1.00 42.72 216 ARG A CA 1
ATOM 1852 C C . ARG A 1 216 ? -12.262 -24.823 -0.979 1.00 42.72 216 ARG A C 1
ATOM 1854 O O . ARG A 1 216 ? -13.013 -25.761 -1.210 1.00 42.72 216 ARG A O 1
ATOM 1861 N N . ARG A 1 217 ? -12.322 -23.699 -1.694 1.00 38.34 217 ARG A N 1
ATOM 1862 C CA . ARG A 1 217 ? -12.957 -23.624 -3.009 1.00 38.34 217 ARG A CA 1
ATOM 1863 C C . ARG A 1 217 ? -11.855 -23.810 -4.039 1.00 38.34 217 ARG A C 1
ATOM 1865 O O . ARG A 1 217 ? -11.197 -22.857 -4.444 1.00 38.34 217 ARG A O 1
ATOM 1872 N N . GLY A 1 218 ? -11.684 -25.066 -4.451 1.00 34.78 218 GLY A N 1
ATOM 1873 C CA . GLY A 1 218 ? -11.317 -25.362 -5.834 1.00 34.78 218 GLY A CA 1
ATOM 1874 C C . GLY A 1 218 ? -12.346 -24.741 -6.797 1.00 34.78 218 GLY A C 1
ATOM 1875 O O . GLY A 1 218 ? -13.380 -24.231 -6.350 1.00 34.78 218 GLY A O 1
ATOM 1876 N N . PRO A 1 219 ? -12.070 -24.713 -8.108 1.00 37.62 219 PRO A N 1
ATOM 1877 C CA . PRO A 1 219 ? -12.775 -23.859 -9.055 1.00 37.62 219 PRO A CA 1
ATOM 1878 C C . PRO A 1 219 ? -14.196 -24.380 -9.315 1.00 37.62 219 PRO A C 1
ATOM 1880 O O . PRO A 1 219 ? -14.447 -25.149 -10.235 1.00 37.62 219 PRO A O 1
ATOM 1883 N N . GLY A 1 220 ? -15.141 -23.955 -8.480 1.00 33.22 220 GLY A N 1
ATOM 1884 C CA . GLY A 1 220 ? -16.569 -24.200 -8.636 1.00 33.22 220 GLY A CA 1
ATOM 1885 C C . GLY A 1 220 ? -17.231 -23.027 -9.345 1.00 33.22 220 GLY A C 1
ATOM 1886 O O . GLY A 1 220 ? -17.269 -21.916 -8.818 1.00 33.22 220 GLY A O 1
ATOM 1887 N N . ARG A 1 221 ? -17.725 -23.302 -10.551 1.00 44.94 221 ARG A N 1
ATOM 1888 C CA . ARG A 1 221 ? -18.525 -22.435 -11.421 1.00 44.94 221 ARG A CA 1
ATOM 1889 C C . ARG A 1 221 ? -19.577 -21.646 -10.630 1.00 44.94 221 ARG A C 1
ATOM 1891 O O . ARG A 1 221 ? -20.407 -22.226 -9.942 1.00 44.94 221 ARG A O 1
ATOM 1898 N N . GLY A 1 222 ? -19.567 -20.328 -10.782 1.00 30.72 222 GLY A N 1
ATOM 1899 C CA . GLY A 1 222 ? -20.598 -19.430 -10.269 1.00 30.72 222 GLY A CA 1
ATOM 1900 C C . GLY A 1 222 ? -20.728 -18.247 -11.213 1.00 30.72 222 GLY A C 1
ATOM 1901 O O . GLY A 1 222 ? -20.095 -17.214 -11.005 1.00 30.72 222 GLY A O 1
ATOM 1902 N N . GLY A 1 223 ? -21.471 -18.448 -12.301 1.00 33.06 223 GLY A N 1
ATOM 1903 C CA . GLY A 1 223 ? -21.899 -17.365 -13.182 1.00 33.06 223 GLY A CA 1
ATOM 1904 C C . GLY A 1 223 ? -22.862 -16.409 -12.460 1.00 33.06 223 GLY A C 1
ATOM 1905 O O . GLY A 1 223 ? -23.448 -16.784 -11.442 1.00 33.06 223 GLY A O 1
ATOM 1906 N N . PRO A 1 224 ? -23.007 -15.166 -12.945 1.00 34.69 224 PRO A N 1
ATOM 1907 C CA . PRO A 1 224 ? -23.895 -14.173 -12.342 1.00 34.69 224 PRO A CA 1
ATOM 1908 C C . PRO A 1 224 ? -25.385 -14.558 -12.488 1.00 34.69 224 PRO A C 1
ATOM 1910 O O . PRO A 1 224 ? -25.735 -15.260 -13.439 1.00 34.69 224 PRO A O 1
ATOM 1913 N N . PRO A 1 225 ? -26.268 -14.106 -11.573 1.00 37.16 225 PRO A N 1
ATOM 1914 C CA . PRO A 1 225 ? -27.686 -14.463 -11.583 1.00 37.16 225 PRO A CA 1
ATOM 1915 C C . PRO A 1 225 ? -28.411 -13.853 -12.794 1.00 37.16 225 PRO A C 1
ATOM 1917 O O . PRO A 1 225 ? -28.128 -12.729 -13.210 1.00 37.16 225 PRO A O 1
ATOM 1920 N N . GLY A 1 226 ? -29.309 -14.652 -13.375 1.00 32.34 226 GLY A N 1
ATOM 1921 C CA . GLY A 1 226 ? -29.850 -14.495 -14.722 1.00 32.34 226 GLY A CA 1
ATOM 1922 C C . GLY A 1 226 ? -30.712 -13.257 -14.979 1.00 32.34 226 GLY A C 1
ATOM 1923 O O . GLY A 1 226 ? -31.486 -12.806 -14.137 1.00 32.34 226 GLY A O 1
ATOM 1924 N N . ARG A 1 227 ? -30.618 -12.771 -16.222 1.00 35.00 227 ARG A N 1
ATOM 1925 C CA . ARG A 1 227 ? -31.666 -11.997 -16.892 1.00 35.00 227 ARG A CA 1
ATOM 1926 C C . ARG A 1 227 ? -32.545 -12.966 -17.677 1.00 35.00 227 ARG A C 1
ATOM 1928 O O . ARG A 1 227 ? -32.051 -13.750 -18.480 1.00 35.00 227 ARG A O 1
ATOM 1935 N N . ASN A 1 228 ? -33.838 -12.873 -17.417 1.00 36.44 228 ASN A N 1
ATOM 1936 C CA . ASN A 1 228 ? -34.916 -13.613 -18.048 1.00 36.44 228 ASN A CA 1
ATOM 1937 C C . ASN A 1 228 ? -34.968 -13.293 -19.558 1.00 36.44 228 ASN A C 1
ATOM 1939 O O . ASN A 1 228 ? -35.314 -12.173 -19.919 1.00 36.44 228 ASN A O 1
ATOM 1943 N N . GLN A 1 229 ? -34.624 -14.245 -20.428 1.00 37.53 229 GLN A N 1
ATOM 1944 C CA . GLN A 1 229 ? -35.015 -14.235 -21.843 1.00 37.53 229 GLN A CA 1
ATOM 1945 C C . GLN A 1 229 ? -35.365 -15.667 -22.251 1.00 37.53 229 GLN A C 1
ATOM 1947 O O . GLN A 1 229 ? -34.522 -16.563 -22.228 1.00 37.53 229 GLN A O 1
ATOM 1952 N N . ARG A 1 230 ? -36.643 -15.876 -22.573 1.00 37.88 230 ARG A N 1
ATOM 1953 C CA . ARG A 1 230 ? -37.167 -17.100 -23.178 1.00 37.88 230 ARG A CA 1
ATOM 1954 C C . ARG A 1 230 ? -36.618 -17.200 -24.602 1.00 37.88 230 ARG A C 1
ATOM 1956 O O . ARG A 1 230 ? -36.965 -16.365 -25.425 1.00 37.88 230 ARG A O 1
ATOM 1963 N N . HIS A 1 231 ? -35.837 -18.233 -24.897 1.00 37.34 231 HIS A N 1
ATOM 1964 C CA . HIS A 1 231 ? -35.627 -18.731 -26.257 1.00 37.34 231 HIS A CA 1
ATOM 1965 C C . HIS A 1 231 ? -35.620 -20.266 -26.215 1.00 37.34 231 HIS A C 1
ATOM 1967 O O . HIS A 1 231 ? -35.135 -20.855 -25.250 1.00 37.34 231 HIS A O 1
ATOM 1973 N N . GLY A 1 232 ? -36.274 -20.875 -27.208 1.00 37.50 232 GLY A N 1
ATOM 1974 C CA . GLY A 1 232 ? -36.603 -22.302 -27.287 1.00 37.50 232 GLY A CA 1
ATOM 1975 C C . GLY A 1 232 ? -35.402 -23.252 -27.425 1.00 37.50 232 GLY A C 1
ATOM 1976 O O . GLY A 1 232 ? -34.251 -22.816 -27.396 1.00 37.50 232 GLY A O 1
ATOM 1977 N N . PRO A 1 233 ? -35.664 -24.567 -27.538 1.00 41.88 233 PRO A N 1
ATOM 1978 C CA . PRO A 1 233 ? -34.625 -25.592 -27.478 1.00 41.88 233 PRO A CA 1
ATOM 1979 C C . PRO A 1 233 ? -33.704 -25.563 -28.716 1.00 41.88 233 PRO A C 1
ATOM 1981 O O . PRO A 1 233 ? -34.193 -25.351 -29.827 1.00 41.88 233 PRO A O 1
ATOM 1984 N N . PRO A 1 234 ? -32.386 -25.798 -28.560 1.00 39.75 234 PRO A N 1
ATOM 1985 C CA . PRO A 1 234 ? -31.453 -25.879 -29.683 1.00 39.75 234 PRO A CA 1
ATOM 1986 C C . PRO A 1 234 ? -31.526 -27.251 -30.388 1.00 39.75 234 PRO A C 1
ATOM 1988 O O . PRO A 1 234 ? -31.818 -28.258 -29.734 1.00 39.75 234 PRO A O 1
ATOM 1991 N N . PRO A 1 235 ? -31.234 -27.330 -31.701 1.00 37.91 235 PRO A N 1
ATOM 1992 C CA . PRO A 1 235 ? -31.309 -28.575 -32.457 1.00 37.91 235 PRO A CA 1
ATOM 1993 C C . PRO A 1 235 ? -30.047 -29.444 -32.312 1.00 37.91 235 PRO A C 1
ATOM 1995 O O . PRO A 1 235 ? -28.934 -28.936 -32.214 1.00 37.91 235 PRO A O 1
ATOM 1998 N N . GLY A 1 236 ? -30.258 -30.763 -32.384 1.00 35.03 236 GLY A N 1
ATOM 1999 C CA . GLY A 1 236 ? -29.399 -31.713 -33.106 1.00 35.03 236 GLY A CA 1
ATOM 2000 C C . GLY A 1 236 ? -28.017 -32.041 -32.533 1.00 35.03 236 GLY A C 1
ATOM 2001 O O . GLY A 1 236 ? -27.045 -31.330 -32.761 1.00 35.03 236 GLY A O 1
ATOM 2002 N N . ARG A 1 237 ? -27.903 -33.213 -31.895 1.00 33.69 237 ARG A N 1
ATOM 2003 C CA . ARG A 1 237 ? -26.627 -33.908 -31.655 1.00 33.69 237 ARG A CA 1
ATOM 2004 C C . ARG A 1 237 ? -25.971 -34.279 -32.992 1.00 33.69 237 ARG A C 1
ATOM 2006 O O . ARG A 1 237 ? -26.588 -34.992 -33.776 1.00 33.69 237 ARG A O 1
ATOM 2013 N N . ALA A 1 238 ? -24.713 -33.893 -33.191 1.00 34.03 238 ALA A N 1
ATOM 2014 C CA . ALA A 1 238 ? -23.823 -34.536 -34.154 1.00 34.03 238 ALA A CA 1
ATOM 2015 C C . ALA A 1 238 ? -22.907 -35.515 -33.400 1.00 34.03 238 ALA A C 1
ATOM 2017 O O . ALA A 1 238 ? -22.222 -35.143 -32.446 1.00 34.03 238 ALA A O 1
ATOM 2018 N N . THR A 1 239 ? -22.963 -36.781 -33.795 1.00 39.53 239 THR A N 1
ATOM 2019 C CA . THR A 1 239 ? -22.098 -37.885 -33.358 1.00 39.53 239 THR A CA 1
ATOM 2020 C C . THR A 1 239 ? -20.635 -37.659 -33.767 1.00 39.53 239 THR A C 1
ATOM 2022 O O . THR A 1 239 ? -20.397 -37.122 -34.849 1.00 39.53 239 THR A O 1
ATOM 2025 N N . PRO A 1 240 ? -19.643 -38.092 -32.966 1.00 37.56 240 PRO A N 1
ATOM 2026 C CA . PRO A 1 240 ? -18.242 -38.095 -33.382 1.00 37.56 240 PRO A CA 1
ATOM 2027 C C . PRO A 1 240 ? -17.906 -39.370 -34.180 1.00 37.56 240 PRO A C 1
ATOM 2029 O O . PRO A 1 240 ? -18.378 -40.442 -33.794 1.00 37.56 240 PRO A O 1
ATOM 2032 N N . PRO A 1 241 ? -17.093 -39.301 -35.252 1.00 39.22 241 PRO A N 1
ATOM 2033 C CA . PRO A 1 241 ? -16.625 -40.494 -35.939 1.00 39.22 241 PRO A CA 1
ATOM 2034 C C . PRO A 1 241 ? -15.439 -41.140 -35.216 1.00 39.22 241 PRO A C 1
ATOM 2036 O O . PRO A 1 241 ? -14.738 -40.535 -34.402 1.00 39.22 241 PRO A O 1
ATOM 2039 N N . GLU A 1 242 ? -15.284 -42.416 -35.530 1.00 33.25 242 GLU A N 1
ATOM 2040 C CA . GLU A 1 242 ? -14.508 -43.422 -34.838 1.00 33.25 242 GLU A CA 1
ATOM 2041 C C . GLU A 1 242 ? -12.986 -43.252 -34.884 1.00 33.25 242 GLU A C 1
ATOM 2043 O O . GLU A 1 242 ? -12.362 -42.733 -35.805 1.00 33.25 242 GLU A O 1
ATOM 2048 N N . ARG A 1 243 ? -12.420 -43.811 -33.820 1.00 33.31 243 ARG A N 1
ATOM 2049 C CA . ARG A 1 243 ? -11.051 -44.239 -33.565 1.00 33.31 243 ARG A CA 1
ATOM 2050 C C . ARG A 1 243 ? -10.426 -44.991 -34.755 1.00 33.31 243 ARG A C 1
ATOM 2052 O O . ARG A 1 243 ? -10.864 -46.091 -35.067 1.00 33.31 243 ARG A O 1
ATOM 2059 N N . MET A 1 244 ? -9.304 -44.495 -35.280 1.00 33.25 244 MET A N 1
ATOM 2060 C CA . MET A 1 244 ? -8.332 -45.325 -36.000 1.00 33.25 244 MET A CA 1
ATOM 2061 C C . MET A 1 244 ? -6.921 -45.163 -35.423 1.00 33.25 244 MET A C 1
ATOM 2063 O O . MET A 1 244 ? -6.340 -44.085 -35.382 1.00 33.25 244 MET A O 1
ATOM 2067 N N . GLU A 1 245 ? -6.454 -46.305 -34.929 1.00 35.31 245 GLU A N 1
ATOM 2068 C CA . GLU A 1 245 ? -5.106 -46.857 -35.037 1.00 35.31 245 GLU A CA 1
ATOM 2069 C C . GLU A 1 245 ? -3.900 -46.120 -34.437 1.00 35.31 245 GLU A C 1
ATOM 2071 O O . GLU A 1 245 ? -3.294 -45.191 -34.963 1.00 35.31 245 GLU A O 1
ATOM 2076 N N . ARG A 1 246 ? -3.494 -46.719 -33.315 1.00 34.44 246 ARG A N 1
ATOM 2077 C CA . ARG A 1 246 ? -2.160 -46.765 -32.728 1.00 34.44 246 ARG A CA 1
ATOM 2078 C C . ARG A 1 246 ? -1.068 -46.865 -33.806 1.00 34.44 246 ARG A C 1
ATOM 2080 O O . ARG A 1 246 ? -0.984 -47.872 -34.499 1.00 34.44 246 ARG A O 1
ATOM 2087 N N . ARG A 1 247 ? -0.134 -45.914 -33.821 1.00 34.81 247 ARG A N 1
ATOM 2088 C CA . ARG A 1 247 ? 1.253 -46.191 -34.219 1.00 34.81 247 ARG A CA 1
ATOM 2089 C C . ARG A 1 247 ? 2.130 -46.124 -32.977 1.00 34.81 247 ARG A C 1
ATOM 2091 O O . ARG A 1 247 ? 2.245 -45.083 -32.340 1.00 34.81 247 ARG A O 1
ATOM 2098 N N . HIS A 1 248 ? 2.662 -47.288 -32.616 1.00 33.03 248 HIS A N 1
ATOM 2099 C CA . HIS A 1 248 ? 3.799 -47.446 -31.718 1.00 33.03 248 HIS A CA 1
ATOM 2100 C C . HIS A 1 248 ? 5.015 -46.738 -32.318 1.00 33.03 248 HIS A C 1
ATOM 2102 O O . HIS A 1 248 ? 5.309 -46.965 -33.487 1.00 33.03 248 HIS A O 1
ATOM 2108 N N . PHE A 1 249 ? 5.745 -45.976 -31.507 1.00 34.22 249 PHE A N 1
ATOM 2109 C CA . PHE A 1 249 ? 7.200 -45.874 -31.613 1.00 34.22 249 PHE A CA 1
ATOM 2110 C C . PHE A 1 249 ? 7.772 -45.786 -30.180 1.00 34.22 249 PHE A C 1
ATOM 2112 O O . PHE A 1 249 ? 7.130 -45.157 -29.333 1.00 34.22 249 PHE A O 1
ATOM 2119 N N . PRO A 1 250 ? 8.871 -46.503 -29.879 1.00 39.25 250 PRO A N 1
ATOM 2120 C CA . PRO A 1 250 ? 9.291 -46.856 -28.520 1.00 39.25 250 PRO A CA 1
ATOM 2121 C C . PRO A 1 250 ? 10.119 -45.755 -27.829 1.00 39.25 250 PRO A C 1
ATOM 2123 O O . PRO A 1 250 ? 10.550 -44.811 -28.494 1.00 39.25 250 PRO A O 1
ATOM 2126 N N . PRO A 1 251 ? 10.331 -45.860 -26.501 1.00 41.19 251 PRO A N 1
ATOM 2127 C CA . PRO A 1 251 ? 11.259 -45.012 -25.762 1.00 41.19 251 PRO A CA 1
ATOM 2128 C C . PRO A 1 251 ? 12.662 -45.632 -25.764 1.00 41.19 251 PRO A C 1
ATOM 2130 O O . PRO A 1 251 ? 12.763 -46.835 -25.581 1.00 41.19 251 PRO A O 1
ATOM 2133 N N . ASP A 1 252 ? 13.711 -44.818 -25.878 1.00 35.56 252 ASP A N 1
ATOM 2134 C CA . ASP A 1 252 ? 15.061 -45.176 -25.424 1.00 35.56 252 ASP A CA 1
ATOM 2135 C C . ASP A 1 252 ? 15.760 -43.910 -24.885 1.00 35.56 252 ASP A C 1
ATOM 2137 O O . ASP A 1 252 ? 16.030 -42.962 -25.617 1.00 35.56 252 ASP A O 1
ATOM 2141 N N . GLU A 1 253 ? 15.822 -43.888 -23.552 1.00 37.22 253 GLU A N 1
ATOM 2142 C CA . GLU A 1 253 ? 16.869 -43.495 -22.589 1.00 37.22 253 GLU A CA 1
ATOM 2143 C C . GLU A 1 253 ? 17.929 -42.370 -22.802 1.00 37.22 253 GLU A C 1
ATOM 2145 O O . GLU A 1 253 ? 18.171 -41.910 -23.915 1.00 37.22 253 GLU A O 1
ATOM 2150 N N . PRO A 1 254 ? 18.512 -41.859 -21.680 1.00 44.22 254 PRO A N 1
ATOM 2151 C CA . PRO A 1 254 ? 19.429 -40.710 -21.612 1.00 44.22 254 PRO A CA 1
ATOM 2152 C C . PRO A 1 254 ? 20.925 -41.116 -21.636 1.00 44.22 254 PRO A C 1
ATOM 2154 O O . PRO A 1 254 ? 21.209 -42.300 -21.740 1.00 44.22 254 PRO A O 1
ATOM 2157 N N . GLU A 1 255 ? 21.820 -40.118 -21.468 1.00 37.88 255 GLU A N 1
ATOM 2158 C CA . GLU A 1 255 ? 23.310 -40.110 -21.313 1.00 37.88 255 GLU A CA 1
ATOM 2159 C C . GLU A 1 255 ? 23.964 -39.272 -22.444 1.00 37.88 255 GLU A C 1
ATOM 2161 O O . GLU A 1 255 ? 23.578 -39.408 -23.600 1.00 37.88 255 GLU A O 1
ATOM 2166 N N . GLU A 1 256 ? 24.861 -38.294 -22.253 1.00 37.69 256 GLU A N 1
ATOM 2167 C CA . GLU A 1 256 ? 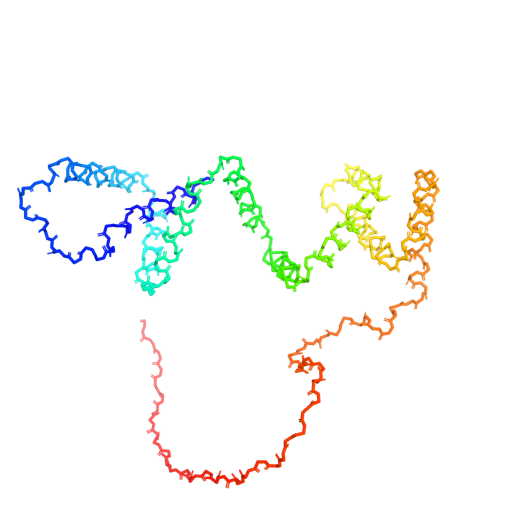25.711 -37.793 -21.150 1.00 37.69 256 GLU A CA 1
ATOM 2168 C C . GLU A 1 256 ? 25.728 -36.246 -21.123 1.00 37.69 256 GLU A C 1
ATOM 2170 O O . GLU A 1 256 ? 25.558 -35.616 -22.197 1.00 37.69 256 GLU A O 1
#

Radius of gyration: 29.84 Å; chains: 1; bounding box: 68×64×75 Å

Sequence (256 aa):
MRDLVLATALISILMLTGSVQADLPNASGDATAAEQMRERYRRNLELWRKMTPEQQQRLRERHERWRKLSAEEKQRIRENYKRFKRMKEERRQALLKARNMMNELRPQMREDLRRRMHWLRRMRPEDRQRHLQRLRTIRELLKGDYERLREFPPHSPEAREHLMQLRLMGRALHRLRPEEIEQLKKLSPEQRREAIQKLVDRMKQEGPSHGERPGRRGPGRGGPPGRNQRHGPPPGRATPPERMERRHFPPDEPEE